Protein AF-A0A7S1VV57-F1 (afdb_monomer_lite)

Secondary structure (DSSP, 8-state):
-HHHHHHHHHHHHHHHHHHHHHHHHHHHHTTT-----TTS---------EEEETTTTEEEEP-STTS-GGGGHHHHHHHHHHHHTTSPP--TT-S---PPPPHHHHHHGGGGS------TT------------PPPPHHHHHHHHHHHHTT-GGGS-HHHHHHHHHHS-HHHHHHHHHHHHHHTTTS--HHHHHHHHTT-GGGS-GGGTT----HHHHHHHHHHHHHHTTT---HHHHHHHHHHHTPPPPTTS--TTHHHHHHHHHHHHHHHTTT-GGGG-

pLDDT: mean 82.59, std 17.04, range [31.89, 96.81]

Structure (mmCIF, N/CA/C/O backbone):
data_AF-A0A7S1VV57-F1
#
_entry.id   AF-A0A7S1VV57-F1
#
loop_
_atom_site.group_PDB
_atom_site.id
_atom_site.type_symbol
_atom_site.label_atom_id
_atom_site.label_alt_id
_atom_site.label_comp_id
_atom_site.label_asym_id
_atom_site.label_entity_id
_atom_site.label_seq_id
_atom_site.pdbx_PDB_ins_code
_atom_site.Cartn_x
_atom_site.Cartn_y
_atom_site.Cartn_z
_atom_site.occupancy
_atom_site.B_iso_or_equiv
_atom_site.auth_seq_id
_atom_site.auth_comp_id
_atom_site.auth_asym_id
_atom_site.auth_atom_id
_atom_site.pdbx_PDB_model_num
ATOM 1 N N . ASP A 1 1 ? 24.334 10.832 -35.892 1.00 78.62 1 ASP A N 1
ATOM 2 C CA . ASP A 1 1 ? 24.417 9.700 -34.940 1.00 78.62 1 ASP A CA 1
ATOM 3 C C . ASP A 1 1 ? 23.962 10.057 -33.532 1.00 78.62 1 ASP A C 1
ATOM 5 O O . ASP A 1 1 ? 22.997 9.464 -33.072 1.00 78.62 1 ASP A O 1
ATOM 9 N N . HIS A 1 2 ? 24.552 11.060 -32.872 1.00 86.75 2 HIS A N 1
ATOM 10 C CA . HIS A 1 2 ? 24.162 11.442 -31.503 1.00 86.75 2 HIS A CA 1
ATOM 11 C C . HIS A 1 2 ? 22.681 11.855 -31.359 1.00 86.75 2 HIS A C 1
ATOM 13 O O . HIS A 1 2 ? 21.991 11.379 -30.461 1.00 86.75 2 HIS A O 1
ATOM 19 N N . ASP A 1 3 ? 22.154 12.680 -32.272 1.00 91.06 3 ASP A N 1
ATOM 20 C CA . ASP A 1 3 ? 20.730 13.060 -32.248 1.00 91.06 3 ASP A CA 1
ATOM 21 C C . ASP A 1 3 ? 19.794 11.862 -32.460 1.00 91.06 3 ASP A C 1
ATOM 23 O O . ASP A 1 3 ? 18.711 11.807 -31.883 1.00 91.06 3 ASP A O 1
ATOM 27 N N . TYR A 1 4 ? 20.225 10.876 -33.249 1.00 89.44 4 TYR A N 1
ATOM 28 C CA . TYR A 1 4 ? 19.450 9.663 -33.497 1.00 89.44 4 TYR A CA 1
ATOM 29 C C . TYR A 1 4 ? 19.388 8.772 -32.249 1.00 89.44 4 TYR A C 1
ATOM 31 O O . TYR A 1 4 ? 18.322 8.257 -31.916 1.00 89.44 4 TYR A O 1
ATOM 39 N N . GLU A 1 5 ? 20.493 8.637 -31.512 1.00 89.12 5 GLU A N 1
ATOM 40 C CA . GLU A 1 5 ? 20.504 7.931 -30.223 1.00 89.12 5 GLU A CA 1
ATOM 41 C C . GLU A 1 5 ? 19.670 8.651 -29.157 1.00 89.12 5 GLU A C 1
ATOM 43 O O . GLU A 1 5 ? 18.931 8.000 -28.414 1.00 89.12 5 GLU A O 1
ATOM 48 N N . ARG A 1 6 ? 19.692 9.992 -29.132 1.00 90.50 6 ARG A N 1
ATOM 49 C CA . ARG A 1 6 ? 18.819 10.775 -28.246 1.00 90.50 6 ARG A CA 1
ATOM 50 C C . ARG A 1 6 ? 17.340 10.510 -28.537 1.00 90.50 6 ARG A C 1
ATOM 52 O O . ARG A 1 6 ? 16.593 10.190 -27.617 1.00 90.50 6 ARG A O 1
ATOM 59 N N . LEU A 1 7 ? 16.928 10.555 -29.807 1.00 92.44 7 LEU A N 1
ATOM 60 C CA . LEU A 1 7 ? 15.541 10.273 -30.207 1.00 92.44 7 LEU A CA 1
ATOM 61 C C . LEU A 1 7 ? 15.096 8.856 -29.813 1.00 92.44 7 LEU A C 1
ATOM 63 O O . LEU A 1 7 ? 13.967 8.660 -29.362 1.00 92.44 7 LEU A O 1
ATOM 67 N N . LYS A 1 8 ? 15.982 7.856 -29.926 1.00 92.38 8 LYS A N 1
ATOM 68 C CA . LYS A 1 8 ? 15.690 6.493 -29.453 1.00 92.38 8 LYS A CA 1
ATOM 69 C C . LYS A 1 8 ? 15.474 6.439 -27.941 1.00 92.38 8 LYS A C 1
ATOM 71 O O . LYS A 1 8 ? 14.554 5.752 -27.498 1.00 92.38 8 LYS A O 1
ATOM 76 N N . GLN A 1 9 ? 16.297 7.138 -27.159 1.00 93.75 9 GLN A N 1
ATOM 77 C CA . GLN A 1 9 ? 16.148 7.213 -25.702 1.00 93.75 9 GLN A CA 1
ATOM 78 C C . GLN A 1 9 ? 14.849 7.921 -25.300 1.00 93.75 9 GLN A C 1
ATOM 80 O O . GLN A 1 9 ? 14.139 7.427 -24.428 1.00 93.75 9 GLN A O 1
ATOM 85 N N . GLU A 1 10 ? 14.479 9.011 -25.974 1.00 92.75 10 GLU A N 1
ATOM 86 C CA . GLU A 1 10 ? 13.210 9.717 -25.744 1.00 92.75 10 GLU A CA 1
ATOM 87 C C . GLU A 1 10 ? 11.998 8.825 -26.056 1.00 92.75 10 GLU A C 1
ATOM 89 O O . GLU A 1 10 ? 11.069 8.709 -25.248 1.00 92.75 10 GLU A O 1
ATOM 94 N N . GLN A 1 11 ? 12.028 8.118 -27.191 1.00 93.88 11 GLN A N 1
ATOM 95 C CA . GLN A 1 11 ? 10.979 7.169 -27.560 1.00 93.88 11 GLN A CA 1
ATOM 96 C C . GLN A 1 11 ? 10.888 6.010 -26.557 1.00 93.88 11 GLN A C 1
ATOM 98 O O . GLN A 1 11 ? 9.788 5.623 -26.147 1.00 93.88 11 GLN A O 1
ATOM 103 N N . LEU A 1 12 ? 12.031 5.463 -26.129 1.00 94.25 12 LEU A N 1
ATOM 104 C CA . LEU A 1 12 ? 12.078 4.421 -25.108 1.00 94.25 12 LEU A CA 1
ATOM 105 C C . LEU A 1 12 ? 11.525 4.933 -23.775 1.00 94.25 12 LEU A C 1
ATOM 107 O O . LEU A 1 12 ? 10.727 4.238 -23.152 1.00 94.25 12 LEU A O 1
ATOM 111 N N . ALA A 1 13 ? 11.869 6.153 -23.361 1.00 92.38 13 ALA A N 1
ATOM 112 C CA . ALA A 1 13 ? 11.356 6.762 -22.140 1.00 92.38 13 ALA A CA 1
ATOM 113 C C . ALA A 1 13 ? 9.821 6.861 -22.157 1.00 92.38 13 ALA A C 1
ATOM 115 O O . ALA A 1 13 ? 9.173 6.507 -21.168 1.00 92.38 13 ALA A O 1
ATOM 116 N N . MET A 1 14 ? 9.216 7.252 -23.285 1.00 92.56 14 MET A N 1
ATOM 117 C CA . MET A 1 14 ? 7.755 7.267 -23.438 1.00 92.56 14 MET A CA 1
ATOM 118 C C . MET A 1 14 ? 7.134 5.869 -23.307 1.00 92.56 14 MET A C 1
ATOM 120 O O . MET A 1 14 ? 6.135 5.694 -22.604 1.00 92.56 14 MET A O 1
ATOM 124 N N . LEU A 1 15 ? 7.736 4.851 -23.929 1.00 93.75 15 LEU A N 1
ATOM 125 C CA . LEU A 1 15 ? 7.272 3.464 -23.805 1.00 93.75 15 LEU A CA 1
ATOM 126 C C . LEU A 1 15 ? 7.433 2.929 -22.374 1.00 93.75 15 LEU A C 1
ATOM 128 O O . LEU A 1 15 ? 6.542 2.239 -21.875 1.00 93.75 15 LEU A O 1
ATOM 132 N N . CYS A 1 16 ? 8.520 3.292 -21.694 1.00 92.44 16 CYS A N 1
ATOM 133 C CA . CYS A 1 16 ? 8.782 2.952 -20.300 1.00 92.44 16 CYS A CA 1
ATOM 134 C C . CYS A 1 16 ? 7.758 3.585 -19.350 1.00 92.44 16 CYS A C 1
ATOM 136 O O . CYS A 1 16 ? 7.286 2.896 -18.449 1.00 92.44 16 CYS A O 1
ATOM 138 N N . ARG A 1 17 ? 7.329 4.837 -19.578 1.00 91.25 17 ARG A N 1
ATOM 139 C CA . ARG A 1 17 ? 6.236 5.464 -18.802 1.00 91.25 17 ARG A CA 1
ATOM 140 C C . ARG A 1 17 ? 4.944 4.655 -18.894 1.00 91.25 17 ARG A C 1
ATOM 142 O O . ARG A 1 17 ? 4.291 4.415 -17.882 1.00 91.25 17 ARG A O 1
ATOM 149 N N . ARG A 1 18 ? 4.597 4.169 -20.092 1.00 93.12 18 ARG A N 1
ATOM 150 C CA . ARG A 1 18 ? 3.454 3.260 -20.267 1.00 93.12 18 ARG A CA 1
ATOM 151 C C . ARG A 1 18 ? 3.675 1.946 -19.518 1.00 93.12 18 ARG A C 1
ATOM 153 O O . ARG A 1 18 ? 2.782 1.509 -18.800 1.00 93.12 18 ARG A O 1
ATOM 160 N N . ALA A 1 19 ? 4.850 1.329 -19.659 1.00 92.88 19 ALA A N 1
ATOM 161 C CA . ALA A 1 19 ? 5.181 0.071 -18.987 1.00 92.88 19 ALA A CA 1
ATOM 162 C C . ALA A 1 19 ? 5.082 0.179 -17.455 1.00 92.88 19 ALA A C 1
ATOM 164 O O . ALA A 1 19 ? 4.577 -0.733 -16.808 1.00 92.88 19 ALA A O 1
ATOM 165 N N . GLN A 1 20 ? 5.482 1.317 -16.887 1.00 92.75 20 GLN A N 1
ATOM 166 C CA . GLN A 1 20 ? 5.398 1.626 -15.458 1.00 92.75 20 GLN A CA 1
ATOM 167 C C . GLN A 1 20 ? 3.961 1.719 -14.919 1.00 92.75 20 GLN A C 1
ATOM 169 O O . GLN A 1 20 ? 3.751 1.496 -13.728 1.00 92.75 20 GLN A O 1
ATOM 174 N N . ALA A 1 21 ? 2.973 2.000 -15.773 1.00 94.50 21 ALA A N 1
ATOM 175 C CA . ALA A 1 21 ? 1.557 2.038 -15.400 1.00 94.50 21 ALA A CA 1
ATOM 176 C C . ALA A 1 21 ? 0.858 0.664 -15.500 1.00 94.50 21 ALA A C 1
ATOM 178 O O . ALA A 1 21 ? -0.151 0.430 -14.833 1.00 94.50 21 ALA A O 1
ATOM 179 N N . LEU A 1 22 ? 1.402 -0.273 -16.289 1.00 95.62 22 LEU A N 1
ATOM 180 C CA . LEU A 1 22 ? 0.812 -1.603 -16.508 1.00 95.62 22 LEU A CA 1
ATOM 181 C C . LEU A 1 22 ? 0.598 -2.453 -15.242 1.00 95.62 22 LEU A C 1
ATOM 183 O O . LEU A 1 22 ? -0.385 -3.201 -15.222 1.00 95.62 22 LEU A O 1
ATOM 187 N N . PRO A 1 23 ? 1.449 -2.396 -14.192 1.00 95.75 23 PRO A N 1
ATOM 188 C CA . PRO A 1 23 ? 1.263 -3.233 -13.014 1.00 95.75 23 PRO A CA 1
ATOM 189 C C . PRO A 1 23 ? -0.116 -3.108 -12.366 1.00 95.75 23 PRO A C 1
ATOM 191 O O . PRO A 1 23 ? -0.666 -4.121 -11.943 1.00 95.75 23 PRO A O 1
ATOM 194 N N . VAL A 1 24 ? -0.712 -1.911 -12.354 1.00 95.94 24 VAL A N 1
ATOM 195 C CA . VAL A 1 24 ? -2.037 -1.681 -11.757 1.00 95.94 24 VAL A CA 1
ATOM 196 C C . VAL A 1 24 ? -3.102 -2.535 -12.454 1.00 95.94 24 VAL A C 1
ATOM 198 O O . VAL A 1 24 ? -3.771 -3.342 -11.808 1.00 95.94 24 VAL A O 1
ATOM 201 N N . GLY A 1 25 ? -3.192 -2.446 -13.785 1.00 95.88 25 GLY A N 1
ATOM 202 C CA . GLY A 1 25 ? -4.127 -3.255 -14.575 1.00 95.88 25 GLY A CA 1
ATOM 203 C C . GLY A 1 25 ? -3.817 -4.753 -14.510 1.00 95.88 25 GLY A C 1
ATOM 204 O O . GLY A 1 25 ? -4.727 -5.573 -14.404 1.00 95.88 25 GLY A O 1
ATOM 205 N N . ARG A 1 26 ? -2.531 -5.130 -14.481 1.00 95.81 26 ARG A N 1
ATOM 206 C CA . ARG A 1 26 ? -2.114 -6.532 -14.320 1.00 95.81 26 ARG A CA 1
ATOM 207 C C . ARG A 1 26 ? -2.588 -7.125 -12.990 1.00 95.81 26 ARG A C 1
ATOM 209 O O . ARG A 1 26 ? -2.995 -8.285 -12.957 1.00 95.81 26 ARG A O 1
ATOM 216 N N . GLY A 1 27 ? -2.538 -6.353 -11.904 1.00 95.31 27 GLY A N 1
ATOM 217 C CA . GLY A 1 27 ? -3.027 -6.778 -10.591 1.00 95.31 27 GLY A CA 1
ATOM 218 C C . GLY A 1 27 ? -4.526 -7.071 -10.599 1.00 95.31 27 GLY A C 1
ATOM 219 O O . GLY A 1 27 ? -4.949 -8.090 -10.061 1.00 95.31 27 GLY A O 1
ATOM 220 N N . MET A 1 28 ? -5.311 -6.231 -11.279 1.00 95.88 28 MET A N 1
ATOM 221 C CA . MET A 1 28 ? -6.752 -6.449 -11.463 1.00 95.88 28 MET A CA 1
ATOM 222 C C . MET A 1 28 ? -7.033 -7.680 -12.332 1.00 95.88 28 MET A C 1
ATOM 224 O O . MET A 1 28 ? -7.884 -8.494 -11.993 1.00 95.88 28 MET A O 1
ATOM 228 N N . PHE A 1 29 ? -6.284 -7.850 -13.425 1.00 96.81 29 PHE A N 1
ATOM 229 C CA . PHE A 1 29 ? -6.453 -8.965 -14.360 1.00 96.81 29 PHE A CA 1
ATOM 230 C C . PHE A 1 29 ? -6.097 -10.330 -13.752 1.00 96.81 29 PHE A C 1
ATOM 232 O O . PHE A 1 29 ? -6.722 -11.333 -14.084 1.00 96.81 29 PHE A O 1
ATOM 239 N N . THR A 1 30 ? -5.094 -10.374 -12.869 1.00 95.00 30 THR A N 1
ATOM 240 C CA . THR A 1 30 ? -4.562 -11.625 -12.293 1.00 95.00 30 THR A CA 1
ATOM 241 C C . THR A 1 30 ? -5.025 -11.901 -10.861 1.00 95.00 30 THR A C 1
ATOM 243 O O . THR A 1 30 ? -4.475 -12.768 -10.175 1.00 95.00 30 THR A O 1
ATOM 246 N N . LEU A 1 31 ? -6.041 -11.170 -10.398 1.00 94.44 31 LEU A N 1
ATOM 247 C CA . LEU A 1 31 ? -6.598 -11.292 -9.056 1.00 94.44 31 LEU A CA 1
ATOM 248 C C . LEU A 1 31 ? -7.014 -12.744 -8.770 1.00 94.44 31 LEU A C 1
ATOM 250 O O . LEU A 1 31 ? -7.756 -13.342 -9.544 1.00 94.44 31 LEU A O 1
ATOM 254 N N . ASN A 1 32 ? -6.578 -13.292 -7.630 1.00 91.38 32 ASN A N 1
ATOM 255 C CA . ASN A 1 32 ? -6.982 -14.628 -7.161 1.00 91.38 32 ASN A CA 1
ATOM 256 C C . ASN A 1 32 ? -6.537 -15.819 -8.047 1.00 91.38 32 ASN A C 1
ATOM 258 O O . ASN A 1 32 ? -7.159 -16.876 -8.004 1.00 91.38 32 ASN A O 1
ATOM 262 N N . GLN A 1 33 ? -5.489 -15.668 -8.865 1.00 89.44 33 GLN A N 1
ATOM 263 C CA . GLN A 1 33 ? -5.046 -16.711 -9.806 1.00 89.44 33 GLN A CA 1
ATOM 264 C C . GLN A 1 33 ? -3.848 -17.554 -9.334 1.00 89.44 33 GLN A C 1
ATOM 266 O O . GLN A 1 33 ? -3.501 -18.534 -9.991 1.00 89.44 33 GLN A O 1
ATOM 271 N N . LEU A 1 34 ? -3.178 -17.194 -8.234 1.00 89.06 34 LEU A N 1
ATOM 272 C CA . LEU A 1 34 ? -1.983 -17.892 -7.749 1.00 89.06 34 LEU A CA 1
ATOM 273 C C . LEU A 1 34 ? -2.288 -18.694 -6.484 1.00 89.06 34 LEU A C 1
ATOM 275 O O . LEU A 1 34 ? -2.775 -18.144 -5.502 1.00 89.06 34 LEU A O 1
ATOM 279 N N . LYS A 1 35 ? -1.926 -19.980 -6.477 1.00 86.44 35 LYS A N 1
ATOM 280 C CA . LYS A 1 35 ? -1.967 -20.807 -5.265 1.00 86.44 35 LYS A CA 1
ATOM 281 C C . LYS A 1 35 ? -0.799 -20.450 -4.347 1.00 86.44 35 LYS A C 1
ATOM 283 O O . LYS A 1 35 ? 0.333 -20.326 -4.803 1.00 86.44 35 LYS A O 1
ATOM 288 N N . TYR A 1 36 ? -1.086 -20.296 -3.059 1.00 86.81 36 TYR A N 1
ATOM 289 C CA . TYR A 1 36 ? -0.072 -20.036 -2.043 1.00 86.81 36 TYR A CA 1
ATOM 290 C C . TYR A 1 36 ? 0.771 -21.291 -1.777 1.00 86.81 36 TYR A C 1
ATOM 292 O O . TYR A 1 36 ? 0.220 -22.364 -1.532 1.00 86.81 36 TYR A O 1
ATOM 300 N N . VAL A 1 37 ? 2.098 -21.138 -1.799 1.00 86.94 37 VAL A N 1
ATOM 301 C CA . VAL A 1 37 ? 3.071 -22.186 -1.465 1.00 86.94 37 VAL A CA 1
ATOM 302 C C . VAL A 1 37 ? 3.967 -21.664 -0.331 1.00 86.94 37 VAL A C 1
ATOM 304 O O . VAL A 1 37 ? 4.757 -20.750 -0.562 1.00 86.94 37 VAL A O 1
ATOM 307 N N . PRO A 1 38 ? 3.867 -22.200 0.902 1.00 85.12 38 PRO A N 1
ATOM 308 C CA . PRO A 1 38 ? 4.612 -21.683 2.056 1.00 85.12 38 PRO A CA 1
ATOM 309 C C . PRO A 1 38 ? 6.140 -21.763 1.949 1.00 85.12 38 PRO A C 1
ATOM 311 O O . PRO A 1 38 ? 6.830 -21.018 2.638 1.00 85.12 38 PRO A O 1
ATOM 314 N N . SER A 1 39 ? 6.671 -22.681 1.140 1.00 85.75 39 SER A N 1
ATOM 315 C CA . SER A 1 39 ? 8.113 -22.903 0.982 1.00 85.75 39 SER A CA 1
ATOM 316 C C . SER A 1 39 ? 8.773 -21.985 -0.045 1.00 85.75 39 SER A C 1
ATOM 318 O O . SER A 1 39 ? 9.998 -21.940 -0.106 1.00 85.75 39 SER A O 1
ATOM 320 N N . GLU A 1 40 ? 7.991 -21.272 -0.857 1.00 85.88 40 GLU A N 1
ATOM 321 C CA . GLU A 1 40 ? 8.505 -20.476 -1.970 1.00 85.88 40 GLU A CA 1
ATOM 322 C C . GLU A 1 40 ? 8.204 -18.987 -1.772 1.00 85.88 40 GLU A C 1
ATOM 324 O O . GLU A 1 40 ? 7.108 -18.631 -1.321 1.00 85.88 40 GLU A O 1
ATOM 329 N N . PRO A 1 41 ? 9.145 -18.088 -2.113 1.00 87.31 41 PRO A N 1
ATOM 330 C CA . PRO A 1 41 ? 8.852 -16.665 -2.163 1.00 87.31 41 PRO A CA 1
ATOM 331 C C . PRO A 1 41 ? 7.818 -16.362 -3.249 1.00 87.31 41 PRO A C 1
ATOM 333 O O . PRO A 1 41 ? 7.697 -17.075 -4.246 1.00 87.31 41 PRO A O 1
ATOM 336 N N . LEU A 1 42 ? 7.092 -15.258 -3.094 1.00 88.56 42 LEU A N 1
ATOM 337 C CA . LEU A 1 42 ? 6.166 -14.803 -4.117 1.00 88.56 42 LEU A CA 1
ATOM 338 C C . LEU A 1 42 ? 6.941 -14.401 -5.382 1.00 88.56 42 LEU A C 1
ATOM 340 O O . LEU A 1 42 ? 7.789 -13.507 -5.315 1.00 88.56 42 LEU A O 1
ATOM 344 N N . PRO A 1 43 ? 6.619 -14.965 -6.559 1.00 89.38 43 PRO A N 1
ATOM 345 C CA . PRO A 1 43 ? 7.239 -14.535 -7.801 1.00 89.38 43 PRO A CA 1
ATOM 346 C C . PRO A 1 43 ? 6.722 -13.145 -8.193 1.00 89.38 43 PRO A C 1
ATOM 348 O O . PRO A 1 43 ? 5.618 -12.999 -8.736 1.00 89.38 43 PRO A O 1
ATOM 351 N N . ILE A 1 44 ? 7.533 -12.120 -7.924 1.00 89.88 44 ILE A N 1
ATOM 352 C CA . ILE A 1 44 ? 7.322 -10.751 -8.397 1.00 89.88 44 ILE A CA 1
ATOM 353 C C . ILE A 1 44 ? 8.038 -10.613 -9.751 1.00 89.88 44 ILE A C 1
ATOM 355 O O . ILE A 1 44 ? 9.266 -10.654 -9.793 1.00 89.88 44 ILE A O 1
ATOM 359 N N . PRO A 1 45 ? 7.308 -10.472 -10.870 1.00 89.31 45 PRO A N 1
ATOM 360 C CA . PRO A 1 45 ? 7.926 -10.335 -12.189 1.00 89.31 45 PRO A CA 1
ATOM 361 C C . PRO A 1 45 ? 8.726 -9.032 -12.290 1.00 89.31 45 PRO A C 1
ATOM 363 O O . PRO A 1 45 ? 8.315 -8.010 -11.740 1.00 89.31 45 PRO A O 1
ATOM 366 N N . GLU A 1 46 ? 9.840 -9.040 -13.020 1.00 86.50 46 GLU A N 1
ATOM 367 C CA . GLU A 1 46 ? 10.654 -7.837 -13.205 1.00 86.50 46 GLU A CA 1
ATOM 368 C C . GLU A 1 46 ? 9.933 -6.777 -14.051 1.00 86.50 46 GLU A C 1
ATOM 370 O O . GLU A 1 46 ? 9.239 -7.078 -15.027 1.00 86.50 46 GLU A O 1
ATOM 375 N N . LEU A 1 47 ? 10.108 -5.508 -13.673 1.00 85.94 47 LEU A N 1
ATOM 376 C CA . LEU A 1 47 ? 9.639 -4.377 -14.462 1.00 85.94 47 LEU A CA 1
ATOM 377 C C . LEU A 1 47 ? 10.706 -4.017 -15.501 1.00 85.94 47 LEU A C 1
ATOM 379 O O . LEU A 1 47 ? 11.667 -3.306 -15.209 1.00 85.94 47 LEU A O 1
ATOM 383 N N . ASN A 1 48 ? 10.536 -4.524 -16.720 1.00 85.31 48 ASN A N 1
ATOM 384 C CA . ASN A 1 48 ? 11.503 -4.327 -17.796 1.00 85.31 48 ASN A CA 1
ATOM 385 C C . ASN A 1 48 ? 11.369 -2.928 -18.415 1.00 85.31 48 ASN A C 1
ATOM 387 O O . ASN A 1 48 ? 10.361 -2.615 -19.048 1.00 85.31 48 ASN A O 1
ATOM 391 N N . LEU A 1 49 ? 12.412 -2.107 -18.261 1.00 88.56 49 LEU A N 1
ATOM 392 C CA . LEU A 1 49 ? 12.540 -0.770 -18.862 1.00 88.56 49 LEU A CA 1
ATOM 393 C C . LEU A 1 49 ? 13.549 -0.783 -20.023 1.00 88.56 49 LEU A C 1
ATOM 395 O O . LEU A 1 49 ? 14.407 0.092 -20.144 1.00 88.56 49 LEU A O 1
ATOM 399 N N . THR A 1 50 ? 13.484 -1.831 -20.842 1.00 92.56 50 THR A N 1
ATOM 400 C CA . THR A 1 50 ? 14.358 -2.039 -22.000 1.00 92.56 50 THR A CA 1
ATOM 401 C C . THR A 1 50 ? 13.538 -2.082 -23.282 1.00 92.56 50 THR A C 1
ATOM 403 O O . THR A 1 50 ? 12.391 -2.530 -23.302 1.00 92.56 50 THR A O 1
ATOM 406 N N . GLY A 1 51 ? 14.128 -1.584 -24.365 1.00 91.62 51 GLY A N 1
ATOM 407 C CA . GLY A 1 51 ? 13.552 -1.595 -25.702 1.00 91.62 51 GLY A CA 1
ATOM 408 C C . GLY A 1 51 ? 14.308 -2.537 -26.626 1.00 91.62 51 GLY A C 1
ATOM 409 O O . GLY A 1 51 ? 15.487 -2.825 -26.423 1.00 91.62 51 GLY A O 1
ATOM 410 N N . LYS A 1 52 ? 13.636 -2.991 -27.680 1.00 93.62 52 LYS A N 1
ATOM 411 C CA . LYS A 1 52 ? 14.269 -3.661 -28.816 1.00 93.62 52 LYS A CA 1
ATOM 412 C C . LYS A 1 52 ? 14.229 -2.724 -30.010 1.00 93.62 52 LYS A C 1
ATOM 414 O O . LYS A 1 52 ? 13.170 -2.178 -30.305 1.00 93.62 52 LYS A O 1
ATOM 419 N N . VAL A 1 53 ? 15.371 -2.532 -30.666 1.00 93.00 53 VAL A N 1
ATOM 420 C CA . VAL A 1 53 ? 15.502 -1.647 -31.831 1.00 93.00 53 VAL A CA 1
ATOM 421 C C . VAL A 1 53 ? 15.572 -2.499 -33.102 1.00 93.00 53 VAL A C 1
ATOM 423 O O . VAL A 1 53 ? 16.576 -3.183 -33.314 1.00 93.00 53 VAL A O 1
ATOM 426 N N . PRO A 1 54 ? 14.529 -2.501 -33.949 1.00 91.56 54 PRO A N 1
ATOM 427 C CA . PRO A 1 54 ? 14.575 -3.152 -35.255 1.00 91.56 54 PRO A CA 1
ATOM 428 C C . PRO A 1 54 ? 15.527 -2.419 -36.219 1.00 91.56 54 PRO A C 1
ATOM 430 O O . PRO A 1 54 ? 15.749 -1.218 -36.055 1.00 91.56 54 PRO A O 1
ATOM 433 N N . PRO A 1 55 ? 16.067 -3.096 -37.250 1.00 91.56 55 PRO A N 1
ATOM 434 C CA . PRO A 1 55 ? 15.891 -4.516 -37.578 1.00 91.56 55 PRO A CA 1
ATOM 435 C C . PRO A 1 55 ? 16.861 -5.451 -36.836 1.00 91.56 55 PRO A C 1
ATOM 437 O O . PRO A 1 55 ? 16.637 -6.656 -36.802 1.00 91.56 55 PRO A O 1
ATOM 440 N N . 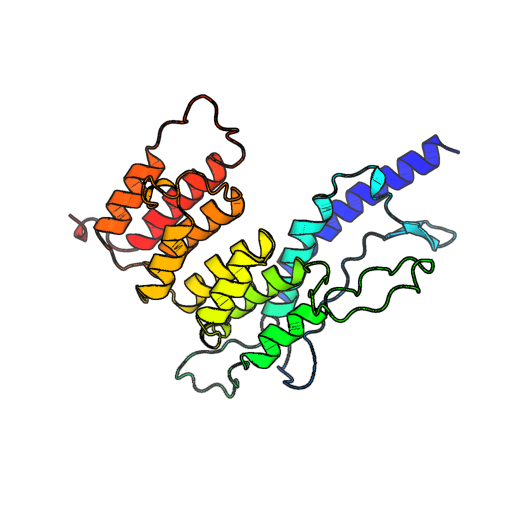SER A 1 56 ? 17.925 -4.920 -36.226 1.00 91.38 56 SER A N 1
ATOM 441 C CA . SER A 1 56 ? 18.965 -5.722 -35.563 1.00 91.38 56 SER A CA 1
ATOM 442 C C . SER A 1 56 ? 18.509 -6.373 -34.252 1.00 91.38 56 SER A C 1
ATOM 444 O O . SER A 1 56 ? 19.208 -7.236 -33.727 1.00 91.38 56 SER A O 1
ATOM 446 N N . ASN A 1 57 ? 17.357 -5.966 -33.705 1.00 90.94 57 ASN A N 1
ATOM 447 C CA . ASN A 1 57 ? 16.839 -6.397 -32.402 1.00 90.94 57 ASN A CA 1
ATOM 448 C C . ASN A 1 57 ? 17.839 -6.184 -31.249 1.00 90.94 57 ASN A C 1
ATOM 450 O O . ASN A 1 57 ? 17.807 -6.895 -30.232 1.00 90.94 57 ASN A O 1
ATOM 454 N N . ALA A 1 58 ? 18.702 -5.173 -31.389 1.00 92.12 58 ALA A N 1
ATOM 455 C CA . ALA A 1 58 ? 19.599 -4.739 -30.330 1.00 92.12 58 ALA A CA 1
ATOM 456 C C . ALA A 1 58 ? 18.785 -4.294 -29.105 1.00 92.12 58 ALA A C 1
ATOM 458 O O . ALA A 1 58 ? 17.732 -3.660 -29.237 1.00 92.12 58 ALA A O 1
ATOM 459 N N . THR A 1 59 ? 19.253 -4.661 -27.909 1.00 93.00 59 THR A N 1
ATOM 460 C CA . THR A 1 59 ? 18.631 -4.225 -26.654 1.00 93.00 59 THR A CA 1
ATOM 461 C C . THR A 1 59 ? 19.094 -2.811 -26.334 1.00 93.00 59 THR A C 1
ATOM 463 O O . THR A 1 59 ? 20.285 -2.579 -26.148 1.00 93.00 59 THR A O 1
ATOM 466 N N . LEU A 1 60 ? 18.148 -1.886 -26.237 1.00 92.25 60 LEU A N 1
ATOM 467 C CA . LEU A 1 60 ? 18.375 -0.537 -25.746 1.00 92.25 60 LEU A CA 1
ATOM 468 C C . LEU A 1 60 ? 17.956 -0.478 -24.278 1.00 92.25 60 LEU A C 1
ATOM 470 O O . LEU A 1 60 ? 16.815 -0.796 -23.938 1.00 92.25 60 LEU A O 1
ATOM 474 N N . TYR A 1 61 ? 18.876 -0.081 -23.409 1.00 90.88 61 TYR A N 1
ATOM 475 C CA . TYR A 1 61 ? 18.583 0.157 -22.001 1.00 90.88 61 TYR A CA 1
ATOM 476 C C . TYR A 1 61 ? 18.233 1.629 -21.815 1.00 90.88 61 TYR A C 1
ATOM 478 O O . TYR A 1 61 ? 18.898 2.496 -22.386 1.00 90.88 61 TYR A O 1
ATOM 486 N N . LEU A 1 62 ? 17.183 1.900 -21.038 1.00 89.00 62 LEU A N 1
ATOM 487 C CA . LEU A 1 62 ? 16.841 3.268 -20.678 1.00 89.00 62 LEU A CA 1
ATOM 488 C C . LEU A 1 62 ? 17.982 3.858 -19.851 1.00 89.00 62 LEU A C 1
ATOM 490 O O . LEU A 1 62 ? 18.363 3.287 -18.824 1.00 89.00 62 LEU A O 1
ATOM 494 N N . ASP A 1 63 ? 18.493 5.008 -20.274 1.00 86.56 63 ASP A N 1
ATOM 495 C CA . ASP A 1 63 ? 19.452 5.753 -19.473 1.00 86.56 63 ASP A CA 1
ATOM 496 C C . ASP A 1 63 ? 18.768 6.305 -18.212 1.00 86.56 63 ASP A C 1
ATOM 498 O O . ASP A 1 63 ? 17.967 7.243 -18.253 1.00 86.56 63 ASP A O 1
ATOM 502 N N . ARG A 1 64 ? 19.070 5.689 -17.065 1.00 82.94 64 ARG A N 1
ATOM 503 C CA . ARG A 1 64 ? 18.499 6.073 -15.766 1.00 82.94 64 ARG A CA 1
ATOM 504 C C . ARG A 1 64 ? 19.127 7.352 -15.212 1.00 82.94 64 ARG A C 1
ATOM 506 O O . ARG A 1 64 ? 18.509 7.967 -14.352 1.00 82.94 64 ARG A O 1
ATOM 513 N N . SER A 1 65 ? 20.311 7.752 -15.684 1.00 84.25 65 SER A N 1
ATOM 514 C CA . SER A 1 65 ? 20.994 8.963 -15.209 1.00 84.25 65 SER A CA 1
ATOM 515 C C . SER A 1 65 ? 20.295 10.243 -15.674 1.00 84.25 65 SER A C 1
ATOM 517 O O . SER A 1 65 ? 20.262 11.234 -14.951 1.00 84.25 65 SER A O 1
ATOM 519 N N . ALA A 1 66 ? 19.642 10.183 -16.836 1.00 83.38 66 ALA A N 1
ATOM 520 C CA . ALA A 1 66 ? 18.835 11.262 -17.396 1.00 83.38 66 ALA A CA 1
ATOM 521 C C . ALA A 1 66 ? 17.443 11.421 -16.741 1.00 83.38 66 ALA A C 1
ATOM 523 O O . ALA A 1 66 ? 16.653 12.259 -17.175 1.00 83.38 66 ALA A O 1
ATOM 524 N N . HIS A 1 67 ? 17.107 10.621 -15.721 1.00 84.62 67 HIS A N 1
ATOM 525 C CA . HIS A 1 67 ? 15.778 10.584 -15.108 1.00 84.62 67 HIS A CA 1
ATOM 526 C C . HIS A 1 67 ? 15.838 10.729 -13.577 1.00 84.62 67 HIS A C 1
ATOM 528 O O . HIS A 1 67 ? 16.839 10.369 -12.958 1.00 84.62 67 HIS A O 1
ATOM 534 N N . PRO A 1 68 ? 14.755 11.202 -12.925 1.00 85.56 68 PRO A N 1
ATOM 535 C CA . PRO A 1 68 ? 14.693 11.256 -11.469 1.00 85.56 68 PRO A CA 1
ATOM 536 C C . PRO A 1 68 ? 14.869 9.872 -10.836 1.00 85.56 68 PRO A C 1
ATOM 538 O O . PRO A 1 68 ? 14.258 8.894 -11.273 1.00 85.56 68 PRO A O 1
ATOM 541 N N . THR A 1 69 ? 15.618 9.794 -9.737 1.00 80.00 69 THR A N 1
ATOM 542 C CA . THR A 1 69 ? 15.822 8.547 -8.973 1.00 80.00 69 THR A CA 1
ATOM 543 C C . THR A 1 69 ? 14.509 7.962 -8.437 1.00 80.00 69 THR A C 1
ATOM 545 O O . THR A 1 69 ? 14.381 6.751 -8.266 1.00 80.00 69 THR A O 1
ATOM 548 N N . THR A 1 70 ? 13.487 8.804 -8.258 1.00 82.44 70 THR A N 1
ATOM 549 C CA . THR A 1 70 ? 12.138 8.422 -7.821 1.00 82.44 70 THR A CA 1
ATOM 550 C C . THR A 1 70 ? 11.305 7.725 -8.900 1.00 82.44 70 THR A C 1
ATOM 552 O O . THR A 1 70 ? 10.276 7.128 -8.580 1.00 82.44 70 THR A O 1
ATOM 555 N N . MET A 1 71 ? 11.742 7.739 -10.167 1.00 84.62 71 MET A N 1
ATOM 556 C CA . MET A 1 71 ? 10.975 7.229 -11.313 1.00 84.62 71 MET A CA 1
ATOM 557 C C . MET A 1 71 ? 10.569 5.755 -11.158 1.00 84.62 71 MET A C 1
ATOM 559 O O . MET A 1 71 ? 9.531 5.350 -11.671 1.00 84.62 71 MET A O 1
ATOM 563 N N . SER A 1 72 ? 11.370 4.940 -10.462 1.00 85.19 72 SER A N 1
ATOM 564 C CA . SER A 1 72 ? 11.100 3.499 -10.298 1.00 85.19 72 SER A CA 1
ATOM 565 C C . SER A 1 72 ? 10.361 3.144 -9.001 1.00 85.19 72 SER A C 1
ATOM 567 O O . SER A 1 72 ? 9.821 2.048 -8.903 1.00 85.19 72 SER A O 1
ATOM 569 N N . VAL A 1 73 ? 10.246 4.073 -8.044 1.00 90.25 73 VAL A N 1
ATOM 570 C CA . VAL A 1 73 ? 9.738 3.806 -6.683 1.00 90.25 73 VAL A CA 1
ATOM 571 C C . VAL A 1 73 ? 8.284 3.318 -6.690 1.00 90.25 73 VAL A C 1
ATOM 573 O O . VAL A 1 73 ? 7.977 2.225 -6.214 1.00 90.25 73 VAL A O 1
ATOM 576 N N . TRP A 1 74 ? 7.374 4.115 -7.254 1.00 93.06 74 TRP A N 1
ATOM 577 C CA . TRP A 1 74 ? 5.946 3.785 -7.299 1.00 93.06 74 TRP A CA 1
ATOM 578 C C . TRP A 1 74 ? 5.599 2.672 -8.296 1.00 93.06 74 TRP A C 1
ATOM 580 O O . TRP A 1 74 ? 4.778 1.821 -7.956 1.00 93.06 74 TRP A O 1
ATOM 590 N N . PRO A 1 75 ? 6.223 2.593 -9.489 1.00 93.62 75 PRO A N 1
ATOM 591 C CA . PRO A 1 75 ? 6.027 1.448 -10.373 1.00 93.62 75 PRO A CA 1
ATOM 592 C C . PRO A 1 75 ? 6.445 0.115 -9.741 1.00 93.62 75 PRO A C 1
ATOM 594 O O . PRO A 1 75 ? 5.727 -0.873 -9.886 1.00 93.62 75 PRO A O 1
ATOM 597 N N . GLU A 1 76 ? 7.555 0.074 -8.995 1.00 92.44 76 GLU A N 1
ATOM 598 C CA . GLU A 1 76 ? 7.966 -1.117 -8.240 1.00 92.44 76 GLU A CA 1
ATOM 599 C C . GLU A 1 76 ? 6.977 -1.454 -7.121 1.00 92.44 76 GLU A C 1
ATOM 601 O O . GLU A 1 76 ? 6.614 -2.620 -6.956 1.00 92.44 76 GLU A O 1
ATOM 606 N N . PHE A 1 77 ? 6.479 -0.445 -6.402 1.00 94.69 77 PHE A N 1
ATOM 607 C CA . PHE A 1 77 ? 5.410 -0.627 -5.422 1.00 94.69 77 PHE A CA 1
ATOM 608 C C . PHE A 1 77 ? 4.160 -1.246 -6.065 1.00 94.69 77 PHE A C 1
ATOM 610 O O . PHE A 1 77 ? 3.711 -2.304 -5.627 1.00 94.69 77 PHE A O 1
ATOM 617 N N . HIS A 1 78 ? 3.639 -0.675 -7.158 1.00 96.06 78 HIS A N 1
ATOM 618 C CA . HIS A 1 78 ? 2.485 -1.228 -7.880 1.00 96.06 78 HIS A CA 1
ATOM 619 C C . HIS A 1 78 ? 2.746 -2.643 -8.411 1.00 96.06 78 HIS A C 1
ATOM 621 O O . HIS A 1 78 ? 1.847 -3.482 -8.410 1.00 96.06 78 HIS A O 1
ATOM 627 N N . ASN A 1 79 ? 3.975 -2.934 -8.839 1.00 94.44 79 ASN A N 1
ATOM 628 C CA . ASN A 1 79 ? 4.396 -4.264 -9.270 1.00 94.44 79 ASN A CA 1
ATOM 629 C C . ASN A 1 79 ? 4.310 -5.292 -8.133 1.00 94.44 79 ASN A C 1
ATOM 631 O O . ASN A 1 79 ? 3.800 -6.395 -8.353 1.00 94.44 79 ASN A O 1
ATOM 635 N N . GLY A 1 80 ? 4.721 -4.905 -6.924 1.00 93.88 80 GLY A N 1
ATOM 636 C CA . GLY A 1 80 ? 4.550 -5.691 -5.704 1.00 93.88 80 GLY A CA 1
ATOM 637 C C . GLY A 1 80 ? 3.084 -5.898 -5.321 1.00 93.88 80 GLY A C 1
ATOM 638 O O . GLY A 1 80 ? 2.679 -7.034 -5.070 1.00 93.88 80 GLY A O 1
ATOM 639 N N . VAL A 1 81 ? 2.262 -4.838 -5.367 1.00 96.56 81 VAL A N 1
ATOM 640 C CA . VAL A 1 81 ? 0.807 -4.935 -5.125 1.00 96.56 81 VAL A CA 1
ATOM 641 C C . VAL A 1 81 ? 0.181 -5.935 -6.096 1.00 96.56 81 VAL A C 1
ATOM 643 O O . VAL A 1 81 ? -0.513 -6.863 -5.689 1.00 96.56 81 VAL A O 1
ATOM 646 N N . ALA A 1 82 ? 0.471 -5.790 -7.387 1.00 96.00 82 ALA A N 1
ATOM 647 C CA . ALA A 1 82 ? -0.064 -6.649 -8.432 1.00 96.00 82 ALA A CA 1
ATOM 648 C C . ALA A 1 82 ? 0.351 -8.114 -8.265 1.00 96.00 82 ALA A C 1
ATOM 650 O O . ALA A 1 82 ? -0.449 -9.005 -8.529 1.00 96.00 82 ALA A O 1
ATOM 651 N N . ALA A 1 83 ? 1.585 -8.375 -7.827 1.00 93.94 83 ALA A N 1
ATOM 652 C CA . ALA A 1 83 ? 2.026 -9.730 -7.523 1.00 93.94 83 ALA A CA 1
ATOM 653 C C . ALA A 1 83 ? 1.269 -10.307 -6.316 1.00 93.94 83 ALA A C 1
ATOM 655 O O . ALA A 1 83 ? 0.810 -11.446 -6.379 1.00 93.94 83 ALA A O 1
ATOM 656 N N . GLY A 1 84 ? 1.099 -9.524 -5.245 1.00 93.19 84 GLY A N 1
ATOM 657 C CA . GLY A 1 84 ? 0.412 -9.959 -4.026 1.00 93.19 84 GLY A CA 1
ATOM 658 C C . GLY A 1 84 ? -1.089 -10.188 -4.219 1.00 93.19 84 GLY A C 1
ATOM 659 O O . GLY A 1 84 ? -1.641 -11.131 -3.662 1.00 93.19 84 GLY A O 1
ATOM 660 N N . LEU A 1 85 ? -1.753 -9.392 -5.064 1.00 95.06 85 LEU A N 1
ATOM 661 C CA . LEU A 1 85 ? -3.182 -9.541 -5.370 1.00 95.06 85 LEU A CA 1
ATOM 662 C C . LEU A 1 85 ? -3.521 -10.870 -6.064 1.00 95.06 85 LEU A C 1
ATOM 664 O O . LEU A 1 85 ? -4.674 -11.301 -6.032 1.00 95.06 85 LEU A O 1
ATOM 668 N N . ARG A 1 86 ? -2.533 -11.557 -6.645 1.00 93.62 86 ARG A N 1
ATOM 669 C CA . ARG A 1 86 ? -2.722 -12.892 -7.226 1.00 93.62 86 ARG A CA 1
ATOM 670 C C . ARG A 1 86 ? -3.055 -13.949 -6.175 1.00 93.62 86 ARG A C 1
ATOM 672 O O . ARG A 1 86 ? -3.687 -14.940 -6.523 1.00 93.62 86 ARG A O 1
ATOM 679 N N . LEU A 1 87 ? -2.632 -13.748 -4.927 1.00 91.88 87 LEU A N 1
ATOM 680 C CA . LEU A 1 87 ? -2.867 -14.680 -3.824 1.00 91.88 87 LEU A CA 1
ATOM 681 C C . LEU A 1 87 ? -4.358 -14.772 -3.472 1.00 91.88 87 LEU A C 1
ATOM 683 O O . LEU A 1 87 ? -5.095 -13.810 -3.702 1.00 91.88 87 LEU A O 1
ATOM 687 N N . PRO A 1 88 ? -4.812 -15.893 -2.888 1.00 89.94 88 PRO A N 1
ATOM 688 C CA . PRO A 1 88 ? -6.189 -16.046 -2.450 1.00 89.94 88 PRO A CA 1
ATOM 689 C C . PRO A 1 88 ? -6.572 -15.088 -1.326 1.00 89.94 88 PRO A C 1
ATOM 691 O O . PRO A 1 88 ? -5.714 -14.561 -0.623 1.00 89.94 88 PRO A O 1
ATOM 694 N N . ALA A 1 89 ? -7.870 -14.824 -1.172 1.00 88.00 89 ALA A N 1
ATOM 695 C CA . ALA A 1 89 ? -8.371 -13.980 -0.092 1.00 88.00 89 ALA A CA 1
ATOM 696 C C . ALA A 1 89 ? -8.516 -14.859 1.141 1.00 88.00 89 ALA A C 1
ATOM 698 O O . ALA A 1 89 ? -8.912 -16.016 1.034 1.00 88.00 89 ALA A O 1
ATOM 699 N N . TYR A 1 90 ? -8.211 -14.306 2.304 1.00 84.38 90 TYR A N 1
ATOM 700 C CA . TYR A 1 90 ? -8.513 -14.947 3.566 1.00 84.38 90 TYR A CA 1
ATOM 701 C C . TYR A 1 90 ? -9.694 -14.241 4.216 1.00 84.38 90 TYR A C 1
ATOM 703 O O . TYR A 1 90 ? -9.620 -13.060 4.552 1.00 84.38 90 TYR A O 1
ATOM 711 N N . GLN A 1 91 ? -10.782 -14.984 4.410 1.00 72.56 91 GLN A N 1
ATOM 712 C CA . GLN A 1 91 ? -11.945 -14.524 5.153 1.00 72.56 91 GLN A CA 1
ATOM 713 C C . GLN A 1 91 ? -12.124 -15.389 6.398 1.00 72.56 91 GLN A C 1
ATOM 715 O O . GLN A 1 91 ? -12.238 -16.613 6.327 1.00 72.56 91 GLN A O 1
ATOM 720 N N . LYS A 1 92 ? -12.161 -14.739 7.562 1.00 64.69 92 LYS A N 1
ATOM 721 C CA . LYS A 1 92 ? -12.380 -15.408 8.845 1.00 64.69 92 LYS A CA 1
ATOM 722 C C . LYS A 1 92 ? -13.797 -16.001 8.860 1.00 64.69 92 LYS A C 1
ATOM 724 O O . LYS A 1 92 ? -14.765 -15.250 8.852 1.00 64.69 92 LYS A O 1
ATOM 729 N N . GLY A 1 93 ? -13.905 -17.332 8.862 1.00 61.47 93 GLY A N 1
ATOM 730 C CA . GLY A 1 93 ? -15.189 -18.051 8.884 1.00 61.47 93 GLY A CA 1
ATOM 731 C C . GLY A 1 93 ? -15.807 -18.359 7.513 1.00 61.47 93 GLY A C 1
ATOM 732 O O . GLY A 1 93 ? -16.956 -18.786 7.464 1.00 61.47 93 GLY A O 1
ATOM 733 N N . GLY A 1 94 ? -15.080 -18.151 6.410 1.00 55.00 94 GLY A N 1
ATOM 734 C CA . GLY A 1 94 ? -15.514 -18.598 5.083 1.00 55.00 94 GLY A CA 1
ATOM 735 C C . GLY A 1 94 ? -15.285 -20.099 4.870 1.00 55.00 94 GLY A C 1
ATOM 736 O O . GLY A 1 94 ? -14.317 -20.659 5.375 1.00 55.00 94 GLY A O 1
ATOM 737 N N . ASN A 1 95 ? -16.144 -20.733 4.067 1.00 48.94 95 ASN A N 1
ATOM 738 C CA . ASN A 1 95 ? -16.044 -22.142 3.645 1.00 48.94 95 ASN A CA 1
ATOM 739 C C . ASN A 1 95 ? -14.837 -22.447 2.724 1.00 48.94 95 ASN A C 1
ATOM 741 O O . ASN A 1 95 ? -14.724 -23.556 2.204 1.00 48.94 95 ASN A O 1
ATOM 745 N N . GLU A 1 96 ? -13.945 -21.483 2.479 1.00 52.06 96 GLU A N 1
ATOM 746 C CA . GLU A 1 96 ? -12.795 -21.672 1.596 1.00 52.06 96 GLU A CA 1
ATOM 747 C C . GLU A 1 96 ? -11.572 -22.211 2.345 1.00 52.06 96 GLU A C 1
ATOM 749 O O . GLU A 1 96 ? -11.135 -21.676 3.362 1.00 52.06 96 GLU A O 1
ATOM 754 N N . LEU A 1 97 ? -10.966 -23.240 1.750 1.00 53.19 97 LEU A N 1
ATOM 755 C CA . LEU A 1 97 ? -9.723 -23.928 2.123 1.00 53.19 97 LEU A CA 1
ATOM 756 C C . LEU A 1 97 ? -8.458 -23.033 2.182 1.00 53.19 97 LEU A C 1
ATOM 758 O O . LEU A 1 97 ? -7.339 -23.548 2.153 1.00 53.19 97 LEU A O 1
ATOM 762 N N . CYS A 1 98 ? -8.572 -21.704 2.201 1.00 60.81 98 CYS A N 1
ATOM 763 C CA . CYS A 1 98 ? -7.407 -20.829 2.138 1.00 60.81 98 CYS A CA 1
ATOM 764 C C . CYS A 1 98 ? -6.692 -20.771 3.494 1.00 60.81 98 CYS A C 1
ATOM 766 O O . CYS A 1 98 ? -7.124 -20.091 4.425 1.00 60.81 98 CYS A O 1
ATOM 768 N N . THR A 1 99 ? -5.548 -21.448 3.595 1.00 69.00 99 THR A N 1
ATOM 769 C CA . THR A 1 99 ? -4.646 -21.339 4.744 1.00 69.00 99 THR A CA 1
ATOM 770 C C . THR A 1 99 ? -4.182 -19.890 4.908 1.00 69.00 99 THR A C 1
ATOM 772 O O . THR A 1 99 ? -3.686 -19.279 3.959 1.00 69.00 99 THR A O 1
ATOM 775 N N . LYS A 1 100 ? -4.341 -19.333 6.115 1.00 79.75 100 LYS A N 1
ATOM 776 C CA . LYS A 1 100 ? -3.807 -18.012 6.472 1.00 79.75 100 LYS A CA 1
ATOM 777 C C . LYS A 1 100 ? -2.297 -17.999 6.219 1.00 79.75 100 LYS A C 1
ATOM 779 O O . LYS A 1 100 ? -1.586 -18.882 6.700 1.00 79.75 100 LYS A O 1
ATOM 784 N N . ILE A 1 101 ? -1.809 -17.002 5.484 1.00 86.19 101 ILE A N 1
ATOM 785 C CA . ILE A 1 101 ? -0.371 -16.847 5.238 1.00 86.19 101 ILE A CA 1
ATOM 786 C C . ILE A 1 101 ? 0.332 -16.575 6.571 1.00 86.19 101 ILE A C 1
ATOM 788 O O . ILE A 1 101 ? -0.110 -15.744 7.370 1.00 86.19 101 ILE A O 1
ATOM 792 N N . ASN A 1 102 ? 1.419 -17.300 6.833 1.00 85.69 102 ASN A N 1
ATOM 793 C CA . ASN A 1 102 ? 2.121 -17.194 8.106 1.00 85.69 102 ASN A CA 1
ATOM 794 C C . ASN A 1 102 ? 3.000 -15.923 8.173 1.00 85.69 102 ASN A C 1
ATOM 796 O O . ASN A 1 102 ? 3.487 -15.404 7.167 1.00 85.69 102 ASN A O 1
ATOM 800 N N . ARG A 1 103 ? 3.232 -15.433 9.397 1.00 88.50 103 ARG A N 1
ATOM 801 C CA . ARG A 1 103 ? 4.095 -14.272 9.684 1.00 88.50 103 ARG A CA 1
ATOM 802 C C . ARG A 1 103 ? 5.497 -14.421 9.079 1.00 88.50 103 ARG A C 1
ATOM 804 O O . ARG A 1 103 ? 6.017 -13.477 8.492 1.00 88.50 103 ARG A O 1
ATOM 811 N N . ALA A 1 104 ? 6.099 -15.604 9.219 1.00 86.88 104 ALA A N 1
ATOM 812 C CA . ALA A 1 104 ? 7.461 -15.878 8.764 1.00 86.88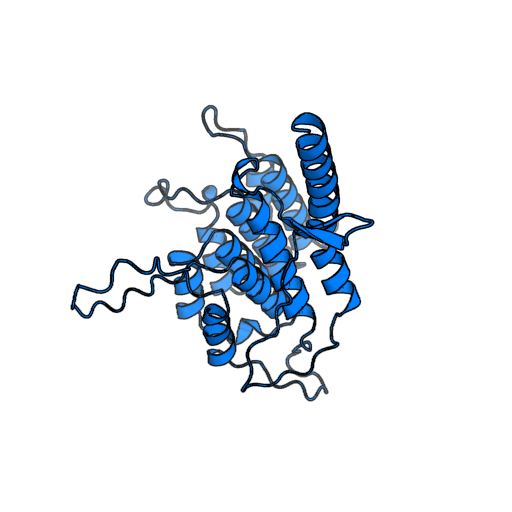 104 ALA A CA 1
ATOM 813 C C . ALA A 1 104 ? 7.615 -15.713 7.242 1.00 86.88 104 ALA A C 1
ATOM 815 O O . ALA A 1 104 ? 8.595 -15.136 6.780 1.00 86.88 104 ALA A O 1
ATOM 816 N N . TRP A 1 105 ? 6.619 -16.144 6.468 1.00 89.00 105 TRP A N 1
ATOM 817 C CA . TRP A 1 105 ? 6.599 -16.027 5.016 1.00 89.00 105 TRP A CA 1
ATOM 818 C C . TRP A 1 105 ? 6.527 -14.562 4.592 1.00 89.00 105 TRP A C 1
ATOM 820 O O . TRP A 1 105 ? 7.306 -14.140 3.738 1.00 89.00 105 TRP A O 1
ATOM 830 N N . ILE A 1 106 ? 5.682 -13.751 5.240 1.00 88.50 106 ILE A N 1
ATOM 831 C CA . ILE A 1 106 ? 5.600 -12.304 4.973 1.00 88.50 106 ILE A CA 1
ATOM 832 C C . ILE A 1 106 ? 6.967 -11.641 5.192 1.00 88.50 106 ILE A C 1
ATOM 834 O O . ILE A 1 106 ? 7.434 -10.896 4.332 1.00 88.50 106 ILE A O 1
ATOM 838 N N . ILE A 1 107 ? 7.638 -11.957 6.303 1.00 86.56 107 ILE A N 1
ATOM 839 C CA . ILE A 1 107 ? 8.959 -11.399 6.626 1.00 86.56 107 ILE A CA 1
ATOM 840 C C . ILE A 1 107 ? 10.024 -11.887 5.634 1.00 86.56 107 ILE A C 1
ATOM 842 O O . ILE A 1 107 ? 10.830 -11.084 5.169 1.00 86.56 107 ILE A O 1
ATOM 846 N N . SER A 1 108 ? 10.000 -13.166 5.249 1.00 85.19 108 SER A N 1
ATOM 847 C CA . SER A 1 108 ? 10.970 -13.742 4.306 1.00 85.19 108 SER A CA 1
ATOM 848 C C . SER A 1 108 ? 10.917 -13.101 2.915 1.00 85.19 108 SER A C 1
ATOM 850 O O . SER A 1 108 ? 11.952 -12.925 2.276 1.00 85.19 108 SER A O 1
ATOM 852 N N . ASN A 1 109 ? 9.736 -12.650 2.473 1.00 83.94 109 ASN A N 1
ATOM 853 C CA . ASN A 1 109 ? 9.576 -11.985 1.178 1.00 83.94 109 ASN A CA 1
ATOM 854 C C . ASN A 1 109 ? 10.251 -10.604 1.119 1.00 83.94 109 ASN A C 1
ATOM 856 O O . ASN A 1 109 ? 10.500 -10.095 0.026 1.00 83.94 109 ASN A O 1
ATOM 860 N N . ARG A 1 110 ? 10.651 -10.038 2.267 1.00 76.81 110 ARG A N 1
ATOM 861 C CA . ARG A 1 110 ? 11.489 -8.831 2.314 1.00 76.81 110 ARG A CA 1
ATOM 862 C C . ARG A 1 110 ? 12.843 -9.051 1.626 1.00 76.81 110 ARG A C 1
ATOM 864 O O . ARG A 1 110 ? 13.372 -8.116 1.034 1.00 76.81 110 ARG A O 1
ATOM 871 N N . ALA A 1 111 ? 13.384 -10.271 1.683 1.00 55.00 111 ALA A N 1
ATOM 872 C CA . ALA A 1 111 ? 14.716 -10.623 1.183 1.00 55.00 111 ALA A CA 1
ATOM 873 C C . ALA A 1 111 ? 14.777 -10.921 -0.328 1.00 55.00 111 ALA A C 1
ATOM 875 O O . ALA A 1 111 ? 15.855 -11.167 -0.856 1.00 55.00 111 ALA A O 1
ATOM 876 N N . VAL A 1 112 ? 13.643 -10.899 -1.035 1.00 54.00 112 VAL A N 1
ATOM 877 C CA . VAL A 1 112 ? 13.579 -11.187 -2.484 1.00 54.00 112 VAL A CA 1
ATOM 878 C C . VAL A 1 112 ? 13.855 -9.925 -3.322 1.00 54.00 112 VAL A C 1
ATOM 880 O O . VAL A 1 112 ? 14.015 -9.987 -4.540 1.00 54.00 112 VAL A O 1
ATOM 883 N N . GLY A 1 113 ? 13.967 -8.759 -2.674 1.00 47.75 113 GLY A N 1
ATOM 884 C CA . GLY A 1 113 ? 14.576 -7.574 -3.271 1.00 47.75 113 GLY A CA 1
ATOM 885 C C . GLY A 1 113 ? 16.066 -7.807 -3.491 1.00 47.75 113 GLY A C 1
ATOM 886 O O . GLY A 1 113 ? 16.746 -8.239 -2.567 1.00 47.75 113 GLY A O 1
ATOM 887 N N . LYS A 1 114 ? 16.541 -7.556 -4.716 1.00 44.81 114 LYS A N 1
ATOM 888 C CA . LYS A 1 114 ? 17.904 -7.838 -5.196 1.00 44.81 114 LYS A CA 1
ATOM 889 C C . LYS A 1 114 ? 18.981 -7.637 -4.113 1.00 44.81 114 LYS A C 1
ATOM 891 O O . LYS A 1 114 ? 18.966 -6.594 -3.457 1.00 44.81 114 LYS A O 1
ATOM 896 N N . PRO A 1 115 ? 19.958 -8.556 -3.969 1.00 38.16 115 PRO A N 1
ATOM 897 C CA . PRO A 1 115 ? 21.199 -8.196 -3.300 1.00 38.16 115 PRO A CA 1
ATOM 898 C C . PRO A 1 115 ? 21.781 -6.980 -4.027 1.00 38.16 115 PRO A C 1
ATOM 900 O O . PRO A 1 115 ? 21.790 -6.934 -5.261 1.00 38.16 115 PRO A O 1
ATOM 903 N N . SER A 1 116 ? 22.211 -5.978 -3.261 1.00 38.28 116 SER A N 1
ATOM 904 C CA . SER A 1 116 ? 22.937 -4.831 -3.805 1.00 38.28 116 SER A CA 1
ATOM 905 C C . SER A 1 116 ? 24.076 -5.352 -4.697 1.00 38.28 116 SER A C 1
ATOM 907 O O . SER A 1 116 ? 24.701 -6.352 -4.323 1.00 38.28 116 SER A O 1
ATOM 909 N N . PRO A 1 117 ? 24.356 -4.761 -5.873 1.00 38.81 117 PRO A N 1
ATOM 910 C CA . PRO A 1 117 ? 25.560 -5.104 -6.611 1.00 38.81 117 PRO A CA 1
ATOM 911 C C . PRO A 1 117 ? 26.753 -4.727 -5.730 1.00 38.81 117 PRO A C 1
ATOM 913 O O . PRO A 1 117 ? 27.129 -3.563 -5.626 1.00 38.81 117 PRO A O 1
ATOM 916 N N . VAL A 1 118 ? 27.318 -5.719 -5.044 1.00 37.31 118 VAL A N 1
ATOM 917 C CA . VAL A 1 118 ? 28.586 -5.571 -4.340 1.00 37.31 118 VAL A CA 1
ATOM 918 C C . VAL A 1 118 ? 29.607 -5.209 -5.411 1.00 37.31 118 VAL A C 1
ATOM 920 O O . VAL A 1 118 ? 29.868 -6.002 -6.316 1.00 37.31 118 VAL A O 1
ATOM 923 N N . ASN A 1 119 ? 30.151 -3.993 -5.340 1.00 34.25 119 ASN A N 1
ATOM 924 C CA . ASN A 1 119 ? 31.318 -3.619 -6.128 1.00 34.25 119 ASN A CA 1
ATOM 925 C C . ASN A 1 119 ? 32.407 -4.683 -5.877 1.00 34.25 119 ASN A C 1
ATOM 927 O O . ASN A 1 119 ? 32.760 -4.889 -4.712 1.00 34.25 119 ASN A O 1
ATOM 931 N N . PRO A 1 120 ? 32.955 -5.358 -6.908 1.00 33.50 120 PRO A N 1
ATOM 932 C CA . PRO A 1 120 ? 33.972 -6.398 -6.739 1.00 33.50 120 PRO A CA 1
ATOM 933 C C . PRO A 1 120 ? 35.354 -5.810 -6.383 1.00 33.50 120 PRO A C 1
ATOM 935 O O . PRO A 1 120 ? 36.345 -6.054 -7.063 1.00 33.50 120 PRO A O 1
ATOM 938 N N . GLY A 1 121 ? 35.421 -5.002 -5.320 1.00 37.12 121 GLY A N 1
ATOM 939 C CA . GLY A 1 121 ? 36.622 -4.282 -4.892 1.00 37.12 121 GLY A CA 1
ATOM 940 C C . GLY A 1 121 ? 36.732 -3.981 -3.393 1.00 37.12 121 GLY A C 1
ATOM 941 O O . GLY A 1 121 ? 37.709 -3.363 -2.991 1.00 37.12 121 GLY A O 1
ATOM 942 N N . GLN A 1 122 ? 35.789 -4.410 -2.547 1.00 39.81 122 GLN A N 1
ATOM 943 C CA . GLN A 1 122 ? 35.891 -4.255 -1.085 1.00 39.81 122 GLN A CA 1
ATOM 944 C C . GLN A 1 122 ? 35.644 -5.590 -0.374 1.00 39.81 122 GLN A C 1
ATOM 946 O O . GLN A 1 122 ? 34.686 -5.766 0.369 1.00 39.81 122 GLN A O 1
ATOM 951 N N . ALA A 1 123 ? 36.524 -6.559 -0.625 1.00 34.38 123 ALA A N 1
ATOM 952 C CA . ALA A 1 123 ? 36.654 -7.756 0.197 1.00 34.38 123 ALA A CA 1
ATOM 953 C C . ALA A 1 123 ? 37.887 -7.583 1.095 1.00 34.38 123 ALA A C 1
ATOM 955 O O . ALA A 1 123 ? 39.005 -7.898 0.696 1.00 34.38 123 ALA A O 1
ATOM 956 N N . GLY A 1 124 ? 37.692 -7.019 2.285 1.00 32.69 124 GLY A N 1
ATOM 957 C CA . GLY A 1 124 ? 38.770 -6.839 3.255 1.00 32.69 124 GLY A CA 1
ATOM 958 C C . GLY A 1 124 ? 38.334 -6.023 4.463 1.00 32.69 124 GLY A C 1
ATOM 959 O O . GLY A 1 124 ? 38.573 -4.823 4.509 1.00 32.69 124 GLY A O 1
ATOM 960 N N . GLY A 1 125 ? 37.698 -6.672 5.438 1.00 31.89 125 GLY A N 1
ATOM 961 C CA . GLY A 1 125 ? 37.348 -6.041 6.709 1.00 31.89 125 GLY A CA 1
ATOM 962 C C . GLY A 1 125 ? 36.444 -6.922 7.558 1.00 31.89 125 GLY A C 1
ATOM 963 O O . GLY A 1 125 ? 35.226 -6.835 7.464 1.00 31.89 125 GLY A O 1
ATOM 964 N N . ASN A 1 126 ? 37.049 -7.787 8.372 1.00 35.34 126 ASN A N 1
ATOM 965 C CA . ASN A 1 126 ? 36.362 -8.515 9.435 1.00 35.34 126 ASN A CA 1
ATOM 966 C C . ASN A 1 126 ? 35.792 -7.517 10.451 1.00 35.34 126 ASN A C 1
A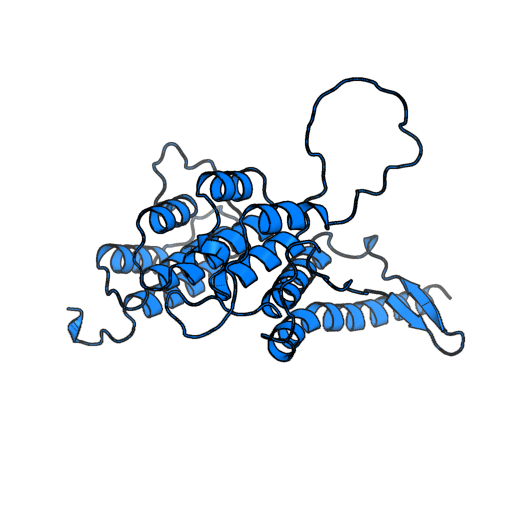TOM 968 O O . ASN A 1 126 ? 36.566 -6.725 10.980 1.00 35.34 126 ASN A O 1
ATOM 972 N N . ASN A 1 127 ? 34.489 -7.589 10.731 1.00 33.84 127 ASN A N 1
ATOM 973 C CA . ASN A 1 127 ? 33.896 -7.532 12.072 1.00 33.84 127 ASN A CA 1
ATOM 974 C C . ASN A 1 127 ? 32.387 -7.804 11.979 1.00 33.84 127 ASN A C 1
ATOM 976 O O . ASN A 1 127 ? 31.699 -7.307 11.091 1.00 33.84 127 ASN A O 1
ATOM 980 N N . GLN A 1 128 ? 31.907 -8.655 12.884 1.00 36.62 128 GLN A N 1
ATOM 981 C CA . GLN A 1 128 ? 30.505 -9.004 13.071 1.00 36.62 128 GLN A CA 1
ATOM 982 C C . GLN A 1 128 ? 29.738 -7.793 13.612 1.00 36.62 128 GLN A C 1
ATOM 984 O O . GLN A 1 128 ? 29.723 -7.571 14.815 1.00 36.62 128 GLN A O 1
ATOM 989 N N . ASP A 1 129 ? 29.078 -7.064 12.722 1.00 31.97 129 ASP A N 1
ATOM 990 C CA . ASP A 1 129 ? 27.872 -6.306 13.035 1.00 31.97 129 ASP A CA 1
ATOM 991 C C . ASP A 1 129 ? 26.811 -6.750 12.021 1.00 31.97 129 ASP A C 1
ATOM 993 O O . ASP A 1 129 ? 26.934 -6.500 10.823 1.00 31.97 129 ASP A O 1
ATOM 997 N N . GLU A 1 130 ? 25.780 -7.467 12.481 1.00 37.16 130 GLU A N 1
ATOM 998 C CA . GLU A 1 130 ? 24.589 -7.826 11.694 1.00 37.16 130 GLU A CA 1
ATOM 999 C C . GLU A 1 130 ? 23.720 -6.578 11.434 1.00 37.16 130 GLU A C 1
ATOM 1001 O O . GLU A 1 130 ? 22.545 -6.506 11.805 1.00 37.16 130 GLU A O 1
ATOM 1006 N N . SER A 1 131 ? 24.285 -5.548 10.808 1.00 35.81 131 SER A N 1
ATOM 1007 C CA . SER A 1 131 ? 23.504 -4.476 10.209 1.00 35.81 131 SER A CA 1
ATOM 1008 C C . SER A 1 131 ? 22.963 -4.990 8.873 1.00 35.81 131 SER A C 1
ATOM 1010 O O . SER A 1 131 ? 23.683 -5.243 7.913 1.00 35.81 131 SER A O 1
ATOM 1012 N N . ASP A 1 132 ? 21.656 -5.235 8.854 1.00 40.47 132 ASP A N 1
ATOM 1013 C CA . ASP A 1 132 ? 20.847 -5.670 7.713 1.00 40.47 132 ASP A CA 1
ATOM 1014 C C . ASP A 1 132 ? 20.842 -4.586 6.606 1.00 40.47 132 ASP A C 1
ATOM 1016 O O . ASP A 1 132 ? 19.816 -3.957 6.352 1.00 40.47 132 ASP A O 1
ATOM 1020 N N . ASP A 1 133 ? 21.995 -4.330 5.973 1.00 37.44 133 ASP A N 1
ATOM 1021 C CA . ASP A 1 133 ? 22.232 -3.310 4.936 1.00 37.44 133 ASP A CA 1
ATOM 1022 C C . ASP A 1 133 ? 21.719 -3.793 3.564 1.00 37.44 133 ASP A C 1
ATOM 1024 O O . ASP A 1 133 ? 22.410 -3.853 2.545 1.00 37.44 133 ASP A O 1
ATOM 1028 N N . ARG A 1 134 ? 20.466 -4.257 3.562 1.00 52.44 134 ARG A N 1
ATOM 1029 C CA . ARG A 1 134 ? 19.742 -4.722 2.379 1.00 52.44 134 ARG A CA 1
ATOM 1030 C C . ARG A 1 134 ? 18.935 -3.555 1.837 1.00 52.44 134 ARG A C 1
ATOM 1032 O O . ARG A 1 134 ? 18.071 -3.026 2.537 1.00 52.44 134 ARG A O 1
ATOM 1039 N N . THR A 1 135 ? 19.174 -3.180 0.579 1.00 50.53 135 THR A N 1
ATOM 1040 C CA . THR A 1 135 ? 18.424 -2.104 -0.079 1.00 50.53 135 THR A CA 1
ATOM 1041 C C . THR A 1 135 ? 16.920 -2.384 0.028 1.00 50.53 135 THR A C 1
ATOM 1043 O O . THR A 1 135 ? 16.460 -3.425 -0.455 1.00 50.53 135 THR A O 1
ATOM 1046 N N . PRO A 1 136 ? 16.137 -1.508 0.675 1.00 58.97 136 PRO A N 1
ATOM 1047 C CA . PRO A 1 136 ? 14.729 -1.768 0.922 1.00 58.97 136 PRO A CA 1
ATOM 1048 C C . PRO A 1 136 ? 13.956 -1.830 -0.398 1.00 58.97 136 PRO A C 1
ATOM 1050 O O . PRO A 1 136 ? 13.874 -0.854 -1.138 1.00 58.97 136 PRO A O 1
ATOM 1053 N N . SER A 1 137 ? 13.366 -2.989 -0.695 1.00 78.88 137 SER A N 1
ATOM 1054 C CA . SER A 1 137 ? 12.569 -3.171 -1.908 1.00 78.88 137 SER A CA 1
ATOM 1055 C C . SER A 1 137 ? 11.223 -2.458 -1.793 1.00 78.88 137 SER A C 1
ATOM 1057 O O . SER A 1 137 ? 10.397 -2.802 -0.943 1.00 78.88 137 SER A O 1
ATOM 1059 N N . HIS A 1 138 ? 10.949 -1.511 -2.692 1.00 89.69 138 HIS A N 1
ATOM 1060 C CA . HIS A 1 138 ? 9.646 -0.845 -2.755 1.00 89.69 138 HIS A CA 1
ATOM 1061 C C . HIS A 1 138 ? 8.510 -1.809 -3.126 1.00 89.69 138 HIS A C 1
ATOM 1063 O O . HIS A 1 138 ? 7.370 -1.611 -2.698 1.00 89.69 138 HIS A O 1
ATOM 1069 N N . ALA A 1 139 ? 8.825 -2.895 -3.842 1.00 90.69 139 ALA A N 1
ATOM 1070 C CA 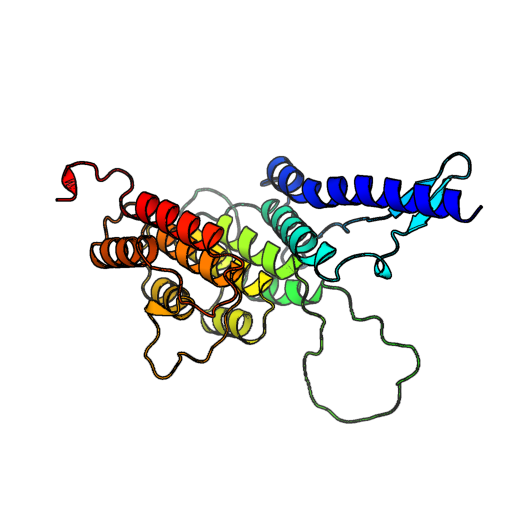. ALA 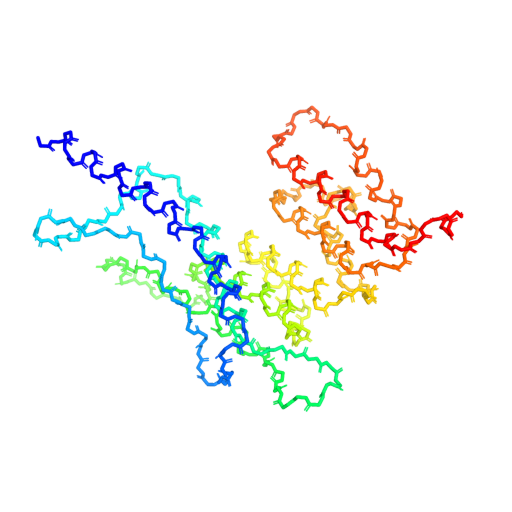A 1 139 ? 7.875 -3.958 -4.155 1.00 90.69 139 ALA A CA 1
ATOM 1071 C C . ALA A 1 139 ? 7.367 -4.678 -2.896 1.00 90.69 139 ALA A C 1
ATOM 1073 O O . ALA A 1 139 ? 6.196 -5.052 -2.841 1.00 90.69 139 ALA A O 1
ATOM 1074 N N . HIS A 1 140 ? 8.194 -4.807 -1.850 1.00 91.06 140 HIS A N 1
ATOM 1075 C CA . HIS A 1 140 ? 7.753 -5.380 -0.573 1.00 91.06 140 HIS A CA 1
ATOM 1076 C C . HIS A 1 140 ? 6.673 -4.522 0.094 1.00 91.06 140 HIS A C 1
ATOM 1078 O O . HIS A 1 140 ? 5.681 -5.052 0.585 1.00 91.06 140 HIS A O 1
ATOM 1084 N N . GLY A 1 141 ? 6.798 -3.190 0.044 1.00 92.31 141 GLY A N 1
ATOM 1085 C CA . GLY A 1 141 ? 5.737 -2.289 0.514 1.00 92.31 141 GLY A CA 1
ATOM 1086 C C . GLY A 1 141 ? 4.410 -2.535 -0.210 1.00 92.31 141 GLY A C 1
ATOM 1087 O O . GLY A 1 141 ? 3.354 -2.600 0.419 1.00 92.31 141 GLY A O 1
ATOM 1088 N N . GLY A 1 142 ? 4.469 -2.761 -1.524 1.00 94.50 142 GLY A N 1
ATOM 1089 C CA . GLY A 1 142 ? 3.291 -3.095 -2.322 1.00 94.50 142 GLY A CA 1
ATOM 1090 C C . GLY A 1 142 ? 2.689 -4.451 -1.961 1.00 94.50 142 GLY A C 1
ATOM 1091 O O . GLY A 1 142 ? 1.470 -4.592 -1.857 1.00 94.50 142 GLY A O 1
ATOM 1092 N N . LEU A 1 143 ? 3.538 -5.447 -1.706 1.00 93.88 143 LEU A N 1
ATOM 1093 C CA . LEU A 1 143 ? 3.104 -6.758 -1.233 1.00 93.88 143 LEU A CA 1
ATOM 1094 C C . LEU A 1 143 ? 2.356 -6.657 0.104 1.00 93.88 143 LEU A C 1
ATOM 1096 O O . LEU A 1 143 ? 1.298 -7.266 0.247 1.00 93.88 143 LEU A O 1
ATOM 1100 N N . LEU A 1 144 ? 2.855 -5.864 1.059 1.00 94.31 144 LEU A N 1
ATOM 1101 C CA . LEU A 1 144 ? 2.191 -5.654 2.353 1.00 94.31 144 LEU A CA 1
ATOM 1102 C C . LEU A 1 144 ? 0.785 -5.064 2.185 1.00 94.31 144 LEU A C 1
ATOM 1104 O O . LEU A 1 144 ? -0.160 -5.564 2.797 1.00 94.31 144 LEU A O 1
ATOM 1108 N N . LEU A 1 145 ? 0.622 -4.076 1.297 1.00 95.94 145 LEU A N 1
ATOM 1109 C CA . LEU A 1 145 ? -0.696 -3.528 0.967 1.00 95.94 145 LEU A CA 1
ATOM 1110 C C . LEU A 1 145 ? -1.629 -4.605 0.409 1.00 95.94 145 LEU A C 1
ATOM 1112 O O . LEU A 1 145 ? -2.762 -4.750 0.870 1.00 95.94 145 LEU A O 1
ATOM 1116 N N . ALA A 1 146 ? -1.155 -5.380 -0.569 1.00 95.19 146 ALA A N 1
ATOM 1117 C CA . ALA A 1 146 ? -1.950 -6.439 -1.175 1.00 95.19 146 ALA A CA 1
ATOM 1118 C C . ALA A 1 146 ? -2.368 -7.497 -0.145 1.00 95.19 146 ALA A C 1
ATOM 1120 O O . ALA A 1 146 ? -3.536 -7.869 -0.101 1.00 95.19 146 ALA A O 1
ATOM 1121 N N . LEU A 1 147 ? -1.458 -7.934 0.728 1.00 93.44 147 LEU A N 1
ATOM 1122 C CA . LEU A 1 147 ? -1.770 -8.873 1.810 1.00 93.44 147 LEU A CA 1
ATOM 1123 C C . LEU A 1 147 ? -2.814 -8.310 2.781 1.00 93.44 147 LEU A C 1
ATOM 1125 O O . LEU A 1 147 ? -3.671 -9.059 3.247 1.00 93.44 147 LEU A O 1
ATOM 1129 N N . GLY A 1 148 ? -2.773 -7.005 3.055 1.00 93.81 148 GLY A N 1
ATOM 1130 C CA . GLY A 1 148 ? -3.785 -6.307 3.845 1.00 93.81 148 GLY A CA 1
ATOM 1131 C C . GLY A 1 148 ? -5.163 -6.317 3.191 1.00 93.81 148 GLY A C 1
ATOM 1132 O O . GLY A 1 148 ? -6.137 -6.731 3.814 1.00 93.81 148 GLY A O 1
ATOM 1133 N N . ILE A 1 149 ? -5.235 -5.965 1.903 1.00 93.38 149 ILE A N 1
ATOM 1134 C CA . ILE A 1 149 ? -6.474 -6.015 1.106 1.00 93.38 149 ILE A CA 1
ATOM 1135 C C . ILE A 1 149 ? -7.028 -7.444 1.028 1.00 93.38 149 ILE A C 1
ATOM 1137 O O . ILE A 1 149 ? -8.240 -7.641 1.055 1.00 93.38 149 ILE A O 1
ATOM 1141 N N . ARG A 1 150 ? -6.153 -8.453 0.947 1.00 91.44 150 ARG A N 1
ATOM 1142 C CA . ARG A 1 150 ? -6.543 -9.871 0.917 1.00 91.44 150 ARG A CA 1
ATOM 1143 C C . ARG A 1 150 ? -6.841 -10.464 2.301 1.00 91.44 150 ARG A C 1
ATOM 1145 O O . ARG A 1 150 ? -7.193 -11.637 2.357 1.00 91.44 150 ARG A O 1
ATOM 1152 N N . GLY A 1 151 ? -6.715 -9.697 3.387 1.00 89.44 151 GLY A N 1
ATOM 1153 C CA . GLY A 1 151 ? -7.044 -10.135 4.752 1.00 89.44 151 GLY A CA 1
ATOM 1154 C C . GLY A 1 151 ? -5.984 -11.005 5.440 1.00 89.44 151 GLY A C 1
ATOM 1155 O O . GLY A 1 151 ? -6.229 -11.544 6.517 1.00 89.44 151 GLY A O 1
ATOM 1156 N N . HIS A 1 152 ? -4.792 -11.147 4.857 1.00 89.69 152 HIS A N 1
ATOM 1157 C CA . HIS A 1 152 ? -3.704 -11.957 5.426 1.00 89.69 152 HIS A CA 1
ATOM 1158 C C . HIS A 1 152 ? -2.852 -11.199 6.448 1.00 89.69 152 HIS A C 1
ATOM 1160 O O . HIS A 1 152 ? -2.182 -11.820 7.275 1.00 89.69 152 HIS A O 1
ATOM 1166 N N . LEU A 1 153 ? -2.874 -9.864 6.418 1.00 87.75 153 LEU A N 1
ATOM 1167 C CA . LEU A 1 153 ? -1.978 -9.036 7.232 1.00 87.75 153 LEU A CA 1
ATOM 1168 C C . LEU A 1 153 ? -2.319 -9.040 8.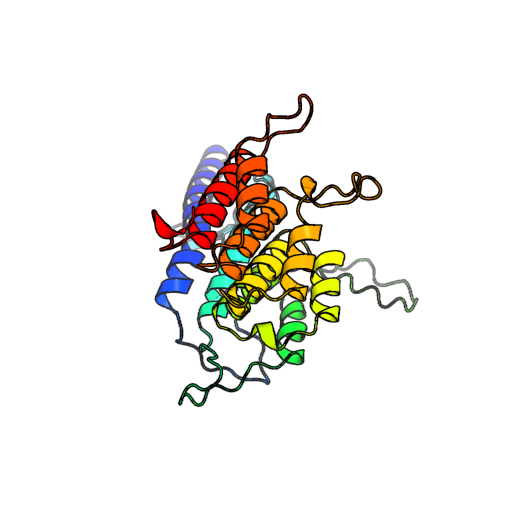735 1.00 87.75 153 LEU A C 1
ATOM 1170 O O . LEU A 1 153 ? -1.452 -8.767 9.555 1.00 87.75 153 LEU A O 1
ATOM 1174 N N . ASP A 1 154 ? -3.521 -9.484 9.117 1.00 83.50 154 ASP A N 1
ATOM 1175 C CA . ASP A 1 154 ? -3.905 -9.766 10.513 1.00 83.50 154 ASP A CA 1
ATOM 1176 C C . ASP A 1 154 ? -3.054 -10.876 11.177 1.00 83.50 154 ASP A C 1
ATOM 1178 O O . ASP A 1 154 ? -3.218 -11.202 12.348 1.00 83.50 154 ASP A O 1
ATOM 1182 N N . GLY A 1 155 ? -2.185 -11.568 10.433 1.00 78.19 155 GLY A N 1
ATOM 1183 C CA . GLY A 1 155 ? -1.200 -12.501 10.998 1.00 78.19 155 GLY A CA 1
ATOM 1184 C C . GLY A 1 155 ? 0.060 -11.835 11.555 1.00 78.19 155 GLY A C 1
ATOM 1185 O O . GLY A 1 155 ? 0.853 -12.508 12.213 1.00 78.19 155 GLY A O 1
ATOM 1186 N N . LEU A 1 156 ? 0.270 -10.549 11.271 1.00 86.31 156 LEU A N 1
ATOM 1187 C CA . LEU A 1 156 ? 1.483 -9.828 11.629 1.00 86.31 156 LEU A CA 1
ATOM 1188 C C . LEU A 1 156 ? 1.370 -9.244 13.044 1.00 86.31 156 LEU A C 1
ATOM 1190 O O . LEU A 1 156 ? 0.364 -8.625 13.391 1.00 86.31 156 LEU A O 1
ATOM 1194 N N . ALA A 1 157 ? 2.400 -9.431 13.872 1.00 87.94 157 ALA A N 1
ATOM 1195 C CA . ALA A 1 157 ? 2.408 -8.856 15.212 1.00 87.94 157 ALA A CA 1
ATOM 1196 C C . ALA A 1 157 ? 2.663 -7.343 15.139 1.00 87.94 157 ALA A C 1
ATOM 1198 O O . ALA A 1 157 ? 3.413 -6.870 14.283 1.00 87.94 157 ALA A O 1
ATOM 1199 N N . MET A 1 158 ? 2.098 -6.575 16.078 1.00 87.06 158 MET A N 1
ATOM 1200 C CA . MET A 1 158 ? 2.320 -5.120 16.134 1.00 87.06 158 MET A CA 1
ATOM 1201 C C . MET A 1 158 ? 3.800 -4.744 16.287 1.00 87.06 158 MET A C 1
ATOM 1203 O O . MET A 1 158 ? 4.220 -3.690 15.823 1.00 87.06 158 MET A O 1
ATOM 1207 N N . THR A 1 159 ? 4.613 -5.621 16.878 1.00 87.94 159 THR A N 1
ATOM 1208 C CA . THR A 1 159 ? 6.068 -5.444 16.968 1.00 87.94 159 THR A CA 1
ATOM 1209 C C . THR A 1 159 ? 6.745 -5.451 15.596 1.00 87.94 159 THR A C 1
ATOM 1211 O O . THR A 1 159 ? 7.653 -4.659 15.357 1.00 87.94 159 THR A O 1
ATOM 1214 N N . ASP A 1 160 ? 6.289 -6.286 14.659 1.00 89.56 160 ASP A N 1
ATOM 1215 C CA . ASP A 1 160 ? 6.813 -6.285 13.289 1.00 89.56 160 ASP A CA 1
ATOM 1216 C C . ASP A 1 160 ? 6.319 -5.086 12.502 1.00 89.56 160 ASP A C 1
ATOM 1218 O O . ASP A 1 160 ? 7.080 -4.496 11.742 1.00 89.56 160 ASP A O 1
ATOM 1222 N N . VAL A 1 161 ? 5.050 -4.719 12.692 1.00 89.56 161 VAL A N 1
ATOM 1223 C CA . VAL A 1 161 ? 4.459 -3.515 12.102 1.00 89.56 161 VAL A CA 1
ATOM 1224 C C . VAL A 1 161 ? 5.281 -2.290 12.500 1.00 89.56 161 VAL A C 1
ATOM 1226 O O . VAL A 1 161 ? 5.683 -1.520 11.633 1.00 89.56 161 VAL A O 1
ATOM 1229 N N . PHE A 1 162 ? 5.621 -2.159 13.784 1.00 87.75 162 PHE A N 1
ATOM 1230 C CA . PHE A 1 162 ? 6.510 -1.108 14.271 1.00 87.75 162 PHE A CA 1
ATOM 1231 C C . PHE A 1 162 ? 7.888 -1.164 13.597 1.00 87.75 162 PHE A C 1
ATOM 1233 O O . PHE A 1 162 ? 8.350 -0.156 13.071 1.00 87.75 162 PHE A O 1
ATOM 1240 N N . ASN A 1 163 ? 8.510 -2.345 13.510 1.00 88.19 163 ASN A N 1
ATOM 1241 C CA . ASN A 1 163 ? 9.792 -2.502 12.814 1.00 88.19 163 ASN A CA 1
ATOM 1242 C C . ASN A 1 163 ? 9.722 -2.072 11.338 1.00 88.19 163 ASN A C 1
ATOM 1244 O O . ASN A 1 163 ? 10.654 -1.432 10.849 1.00 88.19 163 ASN A O 1
ATOM 1248 N N . TYR A 1 164 ? 8.630 -2.388 10.634 1.00 88.69 164 TYR A N 1
ATOM 1249 C CA . TYR A 1 164 ? 8.410 -1.944 9.256 1.00 88.69 164 TYR A CA 1
ATOM 1250 C C . TYR A 1 164 ? 8.223 -0.430 9.144 1.00 88.69 164 TYR A C 1
ATOM 1252 O O . TYR A 1 164 ? 8.678 0.145 8.163 1.00 88.69 164 TYR A O 1
ATOM 1260 N N . LEU A 1 165 ? 7.581 0.213 10.119 1.00 87.44 165 LEU A N 1
ATOM 1261 C CA . LEU A 1 165 ? 7.352 1.660 10.113 1.00 87.44 165 LEU A CA 1
ATOM 1262 C C . LEU A 1 165 ? 8.611 2.453 10.488 1.00 87.44 165 LEU A C 1
ATOM 1264 O O . LEU A 1 165 ? 8.850 3.508 9.913 1.00 87.44 165 LEU A O 1
ATOM 1268 N N . THR A 1 166 ? 9.438 1.940 11.404 1.00 84.81 166 THR A N 1
ATOM 1269 C CA . THR A 1 166 ? 10.671 2.615 11.847 1.00 84.81 166 THR A CA 1
ATOM 1270 C C . THR A 1 166 ? 11.842 2.407 10.889 1.00 84.81 166 THR A C 1
ATOM 1272 O O . THR A 1 166 ? 12.623 3.327 10.676 1.00 84.81 166 THR A O 1
ATOM 1275 N N . LYS A 1 167 ? 11.999 1.202 10.321 1.00 81.38 167 LYS A N 1
ATOM 1276 C CA . LYS A 1 167 ? 13.140 0.852 9.447 1.00 81.38 167 LYS A CA 1
ATOM 1277 C C . LYS A 1 167 ? 12.791 0.852 7.955 1.00 81.38 167 LYS A C 1
ATOM 1279 O O . LYS A 1 167 ? 13.658 0.597 7.122 1.00 81.38 167 LYS A O 1
ATOM 1284 N N . GLY A 1 168 ? 11.516 1.022 7.613 1.00 79.88 168 GLY A N 1
ATOM 1285 C CA . GLY A 1 168 ? 11.028 0.922 6.242 1.00 79.88 168 GLY A CA 1
ATOM 1286 C C . GLY A 1 168 ? 11.216 2.194 5.427 1.00 79.88 168 GLY A C 1
ATOM 1287 O O . GLY A 1 168 ? 11.523 3.267 5.935 1.00 79.88 168 GLY A O 1
ATOM 1288 N N . THR A 1 169 ? 10.985 2.063 4.123 1.00 88.94 169 THR A N 1
ATOM 1289 C CA . THR A 1 169 ? 10.865 3.223 3.229 1.00 88.94 169 THR A CA 1
ATOM 1290 C C . THR A 1 169 ? 9.452 3.785 3.280 1.00 88.94 169 THR A C 1
ATOM 1292 O O . THR A 1 169 ? 8.521 3.107 3.715 1.00 88.94 169 THR A O 1
ATOM 1295 N N . VAL A 1 170 ? 9.255 4.984 2.724 1.00 90.50 170 VAL A N 1
ATOM 1296 C CA . VAL A 1 170 ? 7.926 5.603 2.589 1.00 90.50 170 VAL A CA 1
ATOM 1297 C C . VAL A 1 170 ? 6.907 4.648 1.954 1.00 90.50 170 VAL A C 1
ATOM 1299 O O . VAL A 1 170 ? 5.772 4.576 2.416 1.00 90.50 170 VAL A O 1
ATOM 1302 N N . THR A 1 171 ? 7.295 3.857 0.946 1.00 92.25 171 THR A N 1
ATOM 1303 C CA . THR A 1 171 ? 6.382 2.892 0.308 1.00 92.25 171 THR A CA 1
ATOM 1304 C C . THR A 1 171 ? 6.031 1.716 1.218 1.00 92.25 171 THR A C 1
ATOM 1306 O O . THR A 1 171 ? 4.912 1.210 1.167 1.00 92.25 171 THR A O 1
ATOM 1309 N N . THR A 1 172 ? 6.954 1.293 2.084 1.00 92.62 172 THR A N 1
ATOM 1310 C CA . THR A 1 172 ? 6.678 0.302 3.129 1.00 92.62 172 THR A CA 1
ATOM 1311 C C . THR A 1 172 ? 5.671 0.851 4.133 1.00 92.62 172 THR A C 1
ATOM 1313 O O . THR A 1 172 ? 4.683 0.174 4.408 1.00 92.62 172 THR A O 1
ATOM 1316 N N . SER A 1 173 ? 5.857 2.085 4.609 1.00 92.56 173 SER A N 1
ATOM 1317 C CA . SER A 1 173 ? 4.922 2.723 5.542 1.00 92.56 173 SER A CA 1
ATOM 1318 C C . SER A 1 173 ? 3.535 2.883 4.926 1.00 92.56 173 SER A C 1
ATOM 1320 O O . SER A 1 173 ? 2.553 2.459 5.523 1.00 92.56 173 SER A O 1
ATOM 1322 N N . VAL A 1 174 ? 3.444 3.386 3.692 1.00 94.81 174 VAL A N 1
ATOM 1323 C CA . VAL A 1 174 ? 2.182 3.474 2.932 1.00 94.81 174 VAL A CA 1
ATOM 1324 C C . VAL A 1 174 ? 1.494 2.111 2.843 1.00 94.81 174 VAL A C 1
ATOM 1326 O O . VAL A 1 174 ? 0.304 1.994 3.139 1.00 94.81 174 VAL A O 1
ATOM 1329 N N . GLY A 1 175 ? 2.245 1.068 2.479 1.00 94.94 175 GLY A N 1
ATOM 1330 C CA . GLY A 1 175 ? 1.698 -0.273 2.328 1.00 94.94 175 GLY A CA 1
ATOM 1331 C C . GLY A 1 175 ? 1.207 -0.891 3.636 1.00 94.94 175 GLY A C 1
ATOM 1332 O O . GLY A 1 175 ? 0.150 -1.518 3.655 1.00 94.94 175 GLY A O 1
ATOM 1333 N N . VAL A 1 176 ? 1.928 -0.673 4.737 1.00 94.25 176 VAL A N 1
ATOM 1334 C CA . VAL A 1 176 ? 1.543 -1.143 6.075 1.00 94.25 176 VAL A CA 1
ATOM 1335 C C . VAL A 1 176 ? 0.333 -0.383 6.606 1.00 94.25 176 VAL A C 1
ATOM 1337 O O . VAL A 1 176 ? -0.624 -1.021 7.034 1.00 94.25 176 VAL A O 1
ATOM 1340 N N . LEU A 1 177 ? 0.339 0.952 6.557 1.00 95.00 177 LEU A N 1
ATOM 1341 C CA . LEU A 1 177 ? -0.748 1.781 7.091 1.00 95.00 177 LEU A CA 1
ATOM 1342 C C . LEU A 1 177 ? -2.077 1.453 6.397 1.00 95.00 177 LEU A C 1
ATOM 1344 O O . LEU A 1 177 ? -3.059 1.123 7.064 1.00 95.00 177 LEU A O 1
ATOM 1348 N N . LEU A 1 178 ? -2.092 1.457 5.059 1.00 96.12 178 LEU A N 1
ATOM 1349 C CA . LEU A 1 178 ? -3.285 1.111 4.282 1.00 96.12 178 LEU A CA 1
ATOM 1350 C C . LEU A 1 178 ? -3.631 -0.377 4.381 1.00 96.12 178 LEU A C 1
ATOM 1352 O O . LEU A 1 178 ? -4.806 -0.719 4.492 1.00 96.12 178 LEU A O 1
ATOM 1356 N N . GLY A 1 179 ? -2.637 -1.267 4.356 1.00 95.06 179 GLY A N 1
ATOM 1357 C CA . GLY A 1 179 ? -2.856 -2.710 4.425 1.00 95.06 179 GLY A CA 1
ATOM 1358 C C . GLY A 1 179 ? -3.478 -3.144 5.754 1.00 95.06 179 GLY A C 1
ATOM 1359 O O . GLY A 1 179 ? -4.444 -3.909 5.765 1.00 95.06 179 GLY A O 1
ATOM 1360 N N . MET A 1 180 ? -2.974 -2.623 6.875 1.00 94.19 180 MET A N 1
ATOM 1361 C CA . MET A 1 180 ? -3.511 -2.910 8.207 1.00 94.19 180 MET A CA 1
ATOM 1362 C C . MET A 1 180 ? -4.928 -2.359 8.363 1.00 94.19 180 MET A C 1
ATOM 1364 O O . MET A 1 180 ? -5.813 -3.079 8.826 1.00 94.19 180 MET A O 1
ATOM 1368 N N . ALA A 1 181 ? -5.161 -1.119 7.921 1.00 95.31 181 ALA A N 1
ATOM 1369 C CA . ALA A 1 181 ? -6.486 -0.510 7.937 1.00 95.31 181 ALA A CA 1
ATOM 1370 C C . ALA A 1 181 ? -7.491 -1.279 7.064 1.00 95.31 181 ALA A C 1
ATOM 1372 O O . ALA A 1 181 ? -8.613 -1.534 7.491 1.00 95.31 181 ALA A O 1
ATOM 1373 N N . ALA A 1 182 ? -7.085 -1.714 5.866 1.00 94.56 182 ALA A N 1
ATOM 1374 C CA . ALA A 1 182 ? -7.924 -2.512 4.976 1.00 94.56 182 ALA A CA 1
ATOM 1375 C C . ALA A 1 182 ? -8.277 -3.881 5.579 1.00 94.56 182 ALA A C 1
ATOM 1377 O O . ALA A 1 182 ? -9.428 -4.304 5.485 1.00 94.56 182 ALA A O 1
ATOM 1378 N N . SER A 1 183 ? -7.325 -4.543 6.245 1.00 92.56 183 SER A N 1
ATOM 1379 C CA . SER A 1 183 ? -7.558 -5.833 6.909 1.00 92.56 183 SER A CA 1
ATOM 1380 C C . SER A 1 183 ? -8.490 -5.730 8.124 1.00 92.56 183 SER A C 1
ATOM 1382 O O . SER A 1 183 ? -9.059 -6.740 8.539 1.00 92.56 183 SER A O 1
ATOM 1384 N N . LYS A 1 184 ? -8.621 -4.537 8.711 1.00 92.19 184 LYS A N 1
ATOM 1385 C CA . LYS A 1 184 ? -9.454 -4.226 9.885 1.00 92.19 184 LYS A CA 1
ATOM 1386 C C . LYS A 1 184 ? -10.585 -3.252 9.539 1.00 92.19 184 LYS A C 1
ATOM 1388 O O . LYS A 1 184 ? -11.048 -2.491 10.383 1.00 92.19 184 LYS A O 1
ATOM 1393 N N . ARG A 1 185 ? -11.027 -3.259 8.280 1.00 93.44 185 ARG A N 1
ATOM 1394 C CA . ARG A 1 185 ? -12.072 -2.356 7.794 1.00 93.44 185 ARG A CA 1
ATOM 1395 C C . ARG A 1 185 ? -13.330 -2.459 8.661 1.00 93.44 185 ARG A C 1
ATOM 1397 O O . ARG A 1 185 ? -13.790 -3.564 8.938 1.00 93.44 185 ARG A O 1
ATOM 1404 N N . SER A 1 186 ? -13.886 -1.309 9.045 1.00 93.31 186 SER A N 1
ATOM 1405 C CA . SER A 1 186 ? -15.096 -1.185 9.877 1.00 93.31 186 SER A CA 1
ATOM 1406 C C . SER A 1 186 ? -15.000 -1.832 11.275 1.00 93.31 186 SER A C 1
ATOM 1408 O O . SER A 1 186 ? -16.006 -1.995 11.958 1.00 93.31 186 SER A O 1
ATOM 1410 N N . SER A 1 187 ? -13.804 -2.212 11.745 1.00 92.44 187 SER A N 1
ATOM 1411 C CA . SER A 1 187 ? -13.657 -2.845 13.063 1.00 92.44 187 SER A CA 1
ATOM 1412 C C . SER A 1 187 ? -13.404 -1.858 14.203 1.00 92.44 187 SER A C 1
ATOM 1414 O O . SER A 1 187 ? -13.407 -2.280 15.357 1.00 92.44 187 SER A O 1
ATOM 1416 N N . CYS A 1 188 ? -13.106 -0.587 13.900 1.00 93.25 188 CYS A N 1
ATOM 1417 C CA . CYS A 1 188 ? -12.733 0.435 14.886 1.00 93.25 188 CYS A CA 1
ATOM 1418 C C . CYS A 1 188 ? -11.613 -0.019 15.850 1.00 93.25 188 CYS A C 1
ATOM 1420 O O . CYS A 1 188 ? -11.636 0.303 17.037 1.00 93.25 188 CYS A O 1
ATOM 1422 N N . ASP A 1 189 ? -10.640 -0.799 15.356 1.00 94.44 189 ASP A N 1
ATOM 1423 C CA . ASP A 1 189 ? -9.580 -1.373 16.193 1.00 94.44 189 ASP A CA 1
ATOM 1424 C C . ASP A 1 189 ? -8.693 -0.268 16.813 1.00 94.44 189 ASP A C 1
ATOM 1426 O O . ASP A 1 189 ? -8.057 0.500 16.082 1.00 94.44 189 ASP A O 1
ATOM 1430 N N . PRO A 1 190 ? -8.601 -0.177 18.153 1.00 92.06 190 PRO A N 1
ATOM 1431 C CA . PRO A 1 190 ? -7.893 0.916 18.809 1.00 92.06 190 PRO A CA 1
ATOM 1432 C C . PRO A 1 190 ? -6.366 0.848 18.661 1.00 92.06 190 PRO A C 1
ATOM 1434 O O . PRO A 1 190 ? -5.710 1.880 18.798 1.00 92.06 190 PRO A O 1
ATOM 1437 N N . GLN A 1 191 ? -5.772 -0.320 18.386 1.00 92.06 191 GLN A N 1
ATOM 1438 C CA . GLN A 1 191 ? -4.325 -0.435 18.154 1.00 92.06 191 GLN A CA 1
ATOM 1439 C C . GLN A 1 191 ? -3.962 0.109 16.771 1.00 92.06 191 GLN A C 1
ATOM 1441 O O . GLN A 1 191 ? -3.049 0.928 16.649 1.00 92.06 191 GLN A O 1
ATOM 1446 N N . VAL A 1 192 ? -4.724 -0.278 15.743 1.00 92.94 192 VAL A N 1
ATOM 1447 C CA . VAL A 1 192 ? -4.549 0.240 14.377 1.00 92.94 192 VAL A CA 1
ATOM 1448 C C . VAL A 1 192 ? -4.871 1.734 14.322 1.00 92.94 192 VAL A C 1
ATOM 1450 O O . VAL A 1 192 ? -4.128 2.486 13.699 1.00 92.94 192 VAL A O 1
ATOM 1453 N N . SER A 1 193 ? -5.907 2.185 15.034 1.00 93.19 193 SER A N 1
ATOM 1454 C CA . SER A 1 193 ? -6.247 3.609 15.148 1.00 93.19 193 SER A CA 1
ATOM 1455 C C . SER A 1 193 ? -5.082 4.429 15.713 1.00 93.19 193 SER A C 1
ATOM 1457 O O . SER A 1 193 ? -4.624 5.372 15.071 1.00 93.19 193 SER A O 1
ATOM 1459 N N . LYS A 1 194 ? -4.502 4.015 16.851 1.00 91.12 194 LYS A N 1
ATOM 1460 C CA . LYS A 1 194 ? -3.325 4.683 17.439 1.00 91.12 194 LYS A CA 1
ATOM 1461 C C . LYS A 1 194 ? -2.141 4.728 16.477 1.00 91.12 194 LYS A C 1
ATOM 1463 O O . LYS A 1 194 ? -1.509 5.771 16.346 1.00 91.12 194 LYS A O 1
ATOM 1468 N N . MET A 1 195 ? -1.856 3.618 15.796 1.00 91.00 195 MET A N 1
ATOM 1469 C CA . MET A 1 195 ? -0.792 3.555 14.792 1.00 91.00 195 MET A CA 1
ATOM 1470 C C . MET A 1 195 ? -1.008 4.587 13.675 1.00 91.00 195 MET A C 1
ATOM 1472 O O . MET A 1 195 ? -0.063 5.281 13.308 1.00 91.00 195 MET A O 1
ATOM 1476 N N . LEU A 1 196 ? -2.230 4.715 13.149 1.00 91.88 196 LEU A N 1
ATOM 1477 C CA . LEU A 1 196 ? -2.560 5.686 12.100 1.00 91.88 196 LEU A CA 1
ATOM 1478 C C . LEU A 1 196 ? -2.448 7.130 12.612 1.00 91.88 196 LEU A C 1
ATOM 1480 O O . LEU A 1 196 ? -1.828 7.959 11.953 1.00 91.88 196 LEU A O 1
ATOM 1484 N N . CYS A 1 197 ? -2.971 7.421 13.805 1.00 89.38 197 CYS A N 1
ATOM 1485 C CA . CYS A 1 197 ? -2.942 8.762 14.397 1.00 89.38 197 CYS A CA 1
ATOM 1486 C C . CYS A 1 197 ? -1.520 9.272 14.675 1.00 89.38 197 CYS A C 1
ATOM 1488 O O . CYS A 1 197 ? -1.269 10.464 14.534 1.00 89.38 197 CYS A O 1
ATOM 1490 N N . LEU A 1 198 ? -0.569 8.387 15.005 1.00 88.12 198 LEU A N 1
ATOM 1491 C CA . LEU A 1 198 ? 0.848 8.757 15.155 1.00 88.12 198 LEU A CA 1
ATOM 1492 C C . LEU A 1 198 ? 1.477 9.281 13.855 1.00 88.12 198 LEU A C 1
ATOM 1494 O O . LEU A 1 198 ? 2.513 9.936 13.900 1.00 88.12 198 LEU A O 1
ATOM 1498 N N . HIS A 1 199 ? 0.860 9.003 12.706 1.00 87.44 199 HIS A N 1
ATOM 1499 C CA . HIS A 1 199 ? 1.300 9.490 11.403 1.00 87.44 199 HIS A CA 1
ATOM 1500 C C . HIS A 1 199 ? 0.527 10.735 10.956 1.00 87.44 199 HIS A C 1
ATOM 1502 O O . HIS A 1 199 ? 0.555 11.075 9.779 1.00 87.44 199 HIS A O 1
ATOM 1508 N N . ILE A 1 200 ? -0.195 11.405 11.857 1.00 86.50 200 ILE A N 1
ATOM 1509 C CA . ILE A 1 200 ? -0.922 12.639 11.559 1.00 86.50 200 ILE A CA 1
ATOM 1510 C C . ILE A 1 200 ? -0.416 13.734 12.505 1.00 86.50 200 ILE A C 1
ATOM 1512 O O . ILE A 1 200 ? -0.668 13.665 13.709 1.00 86.50 200 ILE A O 1
ATOM 1516 N N . PRO A 1 201 ? 0.259 14.777 11.986 1.00 76.06 201 PRO A N 1
ATOM 1517 C CA . PRO A 1 201 ? 0.896 15.798 12.815 1.00 76.06 201 PRO A CA 1
ATOM 1518 C C . PRO A 1 201 ? -0.041 16.520 13.788 1.00 76.06 201 PRO A C 1
ATOM 1520 O O . PRO A 1 201 ? 0.391 16.920 14.862 1.00 76.06 201 PRO A O 1
ATOM 1523 N N . SER A 1 202 ? -1.319 16.692 13.444 1.00 76.19 202 SER A N 1
ATOM 1524 C CA . SER A 1 202 ? -2.295 17.377 14.304 1.00 76.19 202 SER A CA 1
ATOM 1525 C C . SER A 1 202 ? -2.774 16.556 15.497 1.00 76.19 202 SER A C 1
ATOM 1527 O O . SER A 1 202 ? -3.345 17.120 16.427 1.00 76.19 202 SER A O 1
ATOM 1529 N N . LEU A 1 203 ? -2.529 15.244 15.494 1.00 78.25 203 LEU A N 1
ATOM 1530 C CA . LEU A 1 203 ? -2.850 14.348 16.606 1.00 78.25 203 LEU A CA 1
ATOM 1531 C C . LEU A 1 203 ? -1.633 14.046 17.487 1.00 78.25 203 LEU A C 1
ATOM 1533 O O . LEU A 1 203 ? -1.773 13.400 18.528 1.00 78.25 203 LEU A O 1
ATOM 1537 N N . LEU A 1 204 ? -0.443 14.506 17.092 1.00 75.44 204 LEU A N 1
ATOM 1538 C CA . LEU A 1 204 ? 0.776 14.320 17.865 1.00 75.44 204 LEU A CA 1
ATOM 1539 C C . LEU A 1 204 ? 0.870 15.355 19.000 1.00 75.44 204 LEU A C 1
ATOM 1541 O O . LEU A 1 204 ? 0.628 16.544 18.782 1.00 75.44 204 LEU A O 1
ATOM 1545 N N . PRO A 1 205 ? 1.278 14.941 20.215 1.00 74.06 205 PRO A N 1
ATOM 1546 C CA . PRO A 1 205 ? 1.643 15.881 21.267 1.00 74.06 205 PRO A CA 1
ATOM 1547 C C . PRO A 1 205 ? 2.759 16.824 20.798 1.00 74.06 205 PRO A C 1
ATOM 1549 O O . PRO A 1 205 ? 3.656 16.405 20.065 1.00 74.06 205 PRO A O 1
ATOM 1552 N N . ALA A 1 206 ? 2.762 18.070 21.287 1.00 63.09 206 ALA A N 1
ATOM 1553 C CA . ALA A 1 206 ? 3.732 19.104 20.895 1.00 63.09 206 ALA A CA 1
ATOM 1554 C C . ALA A 1 206 ? 5.210 18.662 21.017 1.00 63.09 206 ALA A C 1
ATOM 1556 O O . ALA A 1 206 ? 6.060 19.128 20.261 1.00 63.09 206 ALA A O 1
ATOM 1557 N N . SER A 1 207 ? 5.502 17.711 21.912 1.00 63.72 207 SER A N 1
ATOM 1558 C CA . SER A 1 207 ? 6.821 17.099 22.116 1.00 63.72 207 SER A CA 1
ATOM 1559 C C . SER A 1 207 ? 7.357 16.290 20.921 1.00 63.72 207 SER A C 1
ATOM 1561 O O . SER A 1 207 ? 8.559 16.066 20.856 1.00 63.72 207 SER A O 1
ATOM 1563 N N . PHE A 1 208 ? 6.500 15.856 19.988 1.00 61.12 208 PHE A N 1
ATOM 1564 C CA . PHE A 1 208 ? 6.860 15.031 18.820 1.00 61.12 208 PHE A CA 1
ATOM 1565 C C . PHE A 1 208 ? 6.743 15.781 17.480 1.00 61.12 208 PHE A C 1
ATOM 1567 O O . PHE A 1 208 ? 6.809 15.172 16.415 1.00 61.12 208 PHE A O 1
ATOM 1574 N N . SER A 1 209 ? 6.586 17.107 17.518 1.00 55.88 209 SER A N 1
ATOM 1575 C CA . SER A 1 209 ? 6.348 17.959 16.341 1.00 55.88 209 SER A CA 1
ATOM 1576 C C . SER A 1 209 ? 7.516 18.047 15.343 1.00 55.88 209 SER A C 1
ATOM 1578 O O . SER A 1 209 ? 7.342 18.591 14.257 1.00 55.88 209 SER A O 1
ATOM 1580 N N . THR A 1 210 ? 8.688 17.496 15.673 1.00 52.03 210 THR A N 1
ATOM 1581 C CA . THR A 1 210 ? 9.891 17.505 14.822 1.00 52.03 210 THR A CA 1
ATOM 1582 C C . THR A 1 210 ? 10.021 16.288 13.900 1.00 52.03 210 THR A C 1
ATOM 1584 O O . THR A 1 210 ? 10.975 16.221 13.126 1.00 52.03 210 THR A O 1
ATOM 1587 N N . ILE A 1 211 ? 9.102 15.316 13.962 1.00 64.06 211 ILE A N 1
ATOM 1588 C CA . ILE A 1 211 ? 9.146 14.142 13.080 1.00 64.06 211 ILE A CA 1
ATOM 1589 C C . ILE A 1 211 ? 8.632 14.548 11.694 1.00 64.06 211 ILE A C 1
ATOM 1591 O O . ILE A 1 211 ? 7.430 14.692 11.476 1.00 64.06 211 ILE A O 1
ATOM 1595 N N . GLU A 1 212 ? 9.551 14.721 10.747 1.00 64.50 212 GLU A N 1
ATOM 1596 C CA . GLU A 1 212 ? 9.217 14.964 9.346 1.00 64.50 212 GLU A CA 1
ATOM 1597 C C . GLU A 1 212 ? 8.755 13.655 8.691 1.00 64.50 212 GLU A C 1
ATOM 1599 O O . GLU A 1 212 ? 9.539 12.746 8.412 1.00 64.50 212 GLU A O 1
ATOM 1604 N N . ILE A 1 213 ? 7.449 13.533 8.478 1.00 72.62 213 ILE A N 1
ATOM 1605 C CA . ILE A 1 213 ? 6.835 12.373 7.834 1.00 72.62 213 ILE A CA 1
ATOM 1606 C C . ILE A 1 213 ? 6.505 12.740 6.384 1.00 72.62 213 ILE A C 1
ATOM 1608 O O . ILE A 1 213 ? 5.975 13.810 6.085 1.00 72.62 213 ILE A O 1
ATOM 1612 N N . ALA A 1 214 ? 6.791 11.822 5.461 1.00 82.12 214 ALA A N 1
ATOM 1613 C CA . ALA A 1 214 ? 6.549 12.035 4.039 1.00 82.12 214 ALA A CA 1
ATOM 1614 C C . ALA A 1 214 ? 5.047 12.177 3.710 1.00 82.12 214 ALA A C 1
ATOM 1616 O O . ALA A 1 214 ? 4.224 11.373 4.155 1.00 82.12 214 ALA A O 1
ATOM 1617 N N . GLY A 1 215 ? 4.698 13.123 2.830 1.00 85.44 215 GLY A N 1
ATOM 1618 C CA . GLY A 1 215 ? 3.311 13.410 2.422 1.00 85.44 215 GLY A CA 1
ATOM 1619 C C . GLY A 1 215 ? 2.456 12.188 2.027 1.00 85.44 215 GLY A C 1
ATOM 1620 O O . GLY A 1 215 ? 1.323 12.073 2.500 1.00 85.44 215 GLY A O 1
ATOM 1621 N N . PRO A 1 216 ? 2.964 11.215 1.241 1.00 88.62 216 PRO A N 1
ATOM 1622 C CA . PRO A 1 216 ? 2.208 10.003 0.912 1.00 88.62 216 PRO A CA 1
ATOM 1623 C C . PRO A 1 216 ? 1.832 9.146 2.128 1.00 88.62 216 PRO A C 1
ATOM 1625 O O . PRO A 1 216 ? 0.778 8.507 2.123 1.00 88.62 216 PRO A O 1
ATOM 1628 N N . ALA A 1 217 ? 2.659 9.130 3.178 1.00 89.38 217 ALA A N 1
ATOM 1629 C CA . ALA A 1 217 ? 2.369 8.393 4.405 1.00 89.38 217 ALA A CA 1
ATOM 1630 C C . ALA A 1 217 ? 1.238 9.061 5.206 1.00 89.38 217 ALA A C 1
ATOM 1632 O O . ALA A 1 217 ? 0.356 8.353 5.687 1.00 89.38 217 ALA A O 1
ATOM 1633 N N . HIS A 1 218 ? 1.187 10.400 5.252 1.00 88.62 218 HIS A N 1
ATOM 1634 C CA . HIS A 1 218 ? 0.068 11.150 5.845 1.00 88.62 218 HIS A CA 1
ATOM 1635 C C . HIS A 1 218 ? -1.260 10.853 5.147 1.00 88.62 218 HIS A C 1
ATOM 1637 O O . HIS A 1 218 ? -2.240 10.479 5.789 1.00 88.62 218 HIS A O 1
ATOM 1643 N N . ALA A 1 219 ? -1.287 10.972 3.816 1.00 91.56 219 ALA A N 1
ATOM 1644 C CA . ALA A 1 219 ? -2.483 10.682 3.028 1.00 91.56 219 ALA A CA 1
ATOM 1645 C C . ALA A 1 219 ? -2.947 9.226 3.227 1.00 91.56 219 ALA A C 1
ATOM 1647 O O . ALA A 1 219 ? -4.140 8.948 3.346 1.00 91.56 219 ALA A O 1
ATOM 1648 N N . SER A 1 220 ? -1.998 8.293 3.327 1.00 93.81 220 SER A N 1
ATOM 1649 C CA . SER A 1 220 ? -2.269 6.878 3.599 1.00 93.81 220 SER A CA 1
ATOM 1650 C C . SER A 1 220 ? -2.837 6.643 4.997 1.00 93.81 220 SER A C 1
ATOM 1652 O O . SER A 1 220 ? -3.775 5.862 5.143 1.00 93.81 220 SER A O 1
ATOM 1654 N N . ALA A 1 221 ? -2.316 7.334 6.014 1.00 94.00 221 ALA A N 1
ATOM 1655 C CA . ALA A 1 221 ? -2.819 7.255 7.381 1.00 94.00 221 ALA A CA 1
ATOM 1656 C C . ALA A 1 221 ? -4.272 7.742 7.473 1.00 94.00 221 ALA A C 1
ATOM 1658 O O . ALA A 1 221 ? -5.122 7.044 8.024 1.00 94.00 221 ALA A O 1
ATOM 1659 N N . VAL A 1 222 ? -4.583 8.887 6.858 1.00 94.44 222 VAL A N 1
ATOM 1660 C CA . VAL A 1 222 ? -5.941 9.455 6.844 1.00 94.44 222 VAL A CA 1
ATOM 1661 C C . VAL A 1 222 ? -6.927 8.556 6.095 1.00 94.44 222 VAL A C 1
ATOM 1663 O O . VAL A 1 222 ? -7.993 8.247 6.626 1.00 94.44 222 VAL A O 1
ATOM 1666 N N . ASN A 1 223 ? -6.570 8.059 4.905 1.00 95.69 223 ASN A N 1
ATOM 1667 C CA . ASN A 1 223 ? -7.400 7.066 4.206 1.00 95.69 223 ASN A CA 1
ATOM 1668 C C . ASN A 1 223 ? -7.584 5.791 5.047 1.00 95.69 223 ASN A C 1
ATOM 1670 O O . ASN A 1 223 ? -8.666 5.206 5.063 1.00 95.69 223 ASN A O 1
ATOM 1674 N N . GLY A 1 224 ? -6.545 5.375 5.777 1.00 96.12 224 GLY A N 1
ATOM 1675 C CA . GLY A 1 224 ? -6.610 4.261 6.715 1.00 96.12 224 GLY A CA 1
ATOM 1676 C C . GLY A 1 224 ? -7.622 4.486 7.842 1.00 96.12 224 GLY A C 1
ATOM 1677 O O . GLY A 1 224 ? -8.380 3.570 8.154 1.00 96.12 224 GLY A O 1
ATOM 1678 N N . ILE A 1 225 ? -7.705 5.699 8.403 1.00 95.69 225 ILE A N 1
ATOM 1679 C CA . ILE A 1 225 ? -8.740 6.059 9.390 1.00 95.69 225 ILE A CA 1
ATOM 1680 C C . ILE A 1 225 ? -10.129 5.902 8.767 1.00 95.69 225 ILE A C 1
ATOM 1682 O O . ILE A 1 225 ? -10.995 5.269 9.369 1.00 95.69 225 ILE A O 1
ATOM 1686 N N . GLY A 1 226 ? -10.318 6.394 7.539 1.00 96.25 226 GLY A N 1
ATOM 1687 C CA . GLY A 1 226 ? -11.566 6.231 6.790 1.00 96.25 226 GLY A CA 1
ATOM 1688 C C . GLY A 1 226 ? -11.992 4.768 6.641 1.00 96.25 226 GLY A C 1
ATOM 1689 O O . GLY A 1 226 ? -13.139 4.430 6.917 1.00 96.25 226 GLY A O 1
ATOM 1690 N N . LEU A 1 227 ? -11.061 3.882 6.270 1.00 96.38 227 LEU A N 1
ATOM 1691 C CA . LEU A 1 227 ? -11.317 2.441 6.151 1.00 96.38 227 LEU A CA 1
ATOM 1692 C C . LEU A 1 227 ? -11.622 1.782 7.505 1.00 96.38 227 LEU A C 1
ATOM 1694 O O . LEU A 1 227 ? -12.528 0.953 7.607 1.00 96.38 227 LEU A O 1
ATOM 1698 N N . LEU A 1 228 ? -10.867 2.128 8.546 1.00 96.19 228 LEU A N 1
ATOM 1699 C CA . LEU A 1 228 ? -10.992 1.534 9.877 1.00 96.19 228 LEU A CA 1
ATOM 1700 C C . LEU A 1 228 ? -12.334 1.872 10.538 1.00 96.19 228 LEU A C 1
ATOM 1702 O O . LEU A 1 228 ? -12.962 0.998 11.135 1.00 96.19 228 LEU A O 1
ATOM 1706 N N . TYR A 1 229 ? -12.770 3.124 10.397 1.00 95.88 229 TYR A N 1
ATOM 1707 C CA . TYR A 1 229 ? -14.004 3.666 10.969 1.00 95.88 229 TYR A CA 1
ATOM 1708 C C . TYR A 1 229 ? -15.165 3.699 9.965 1.00 95.88 229 TYR A C 1
ATOM 1710 O O . TYR A 1 229 ? -16.171 4.370 10.207 1.00 95.88 229 TYR A O 1
ATOM 1718 N N . GLN A 1 230 ? -15.047 2.986 8.844 1.00 96.25 230 GLN A N 1
ATOM 1719 C CA . GLN A 1 230 ? -16.046 3.001 7.782 1.00 96.25 230 GLN A CA 1
ATOM 1720 C C . GLN A 1 230 ? -17.440 2.623 8.309 1.00 96.25 230 GLN A C 1
ATOM 1722 O O . GLN A 1 230 ? -17.611 1.544 8.883 1.00 96.25 230 GLN A O 1
ATOM 1727 N N . GLY A 1 231 ? -18.425 3.500 8.087 1.00 93.44 231 GLY A N 1
ATOM 1728 C CA . GLY A 1 231 ? -19.825 3.315 8.490 1.00 93.44 231 GLY A CA 1
ATOM 1729 C C . GLY A 1 231 ? -20.081 3.355 10.001 1.00 93.44 231 GLY A C 1
ATOM 1730 O O . GLY A 1 231 ? -21.158 2.966 10.438 1.00 93.44 231 GLY A O 1
ATOM 1731 N N . SER A 1 232 ? -19.107 3.784 10.810 1.00 92.62 232 SER A N 1
ATOM 1732 C CA . SER A 1 232 ? -19.247 3.830 12.274 1.00 92.62 232 SER A CA 1
ATOM 1733 C C . SER A 1 232 ? -19.892 5.113 12.802 1.00 92.62 232 SER A C 1
ATOM 1735 O O . SER A 1 232 ? -20.287 5.140 13.965 1.00 92.62 232 SER A O 1
ATOM 1737 N N . ALA A 1 233 ? -19.939 6.181 11.991 1.00 91.62 233 ALA A N 1
ATOM 1738 C CA . ALA A 1 233 ? -20.354 7.524 12.407 1.00 91.62 233 ALA A CA 1
ATOM 1739 C C . ALA A 1 233 ? -19.652 8.008 13.699 1.00 91.62 233 ALA A C 1
ATOM 1741 O O . ALA A 1 233 ? -20.236 8.678 14.551 1.00 91.62 233 ALA A O 1
ATOM 1742 N N . HIS A 1 234 ? -18.376 7.645 13.879 1.00 92.94 234 HIS A N 1
ATOM 1743 C CA . HIS A 1 234 ? -17.640 7.949 15.103 1.00 92.94 234 HIS A CA 1
ATOM 1744 C C . HIS A 1 234 ? -17.369 9.457 15.243 1.00 92.94 234 HIS A C 1
ATOM 1746 O O . HIS A 1 234 ? -16.415 9.986 14.664 1.00 92.94 234 HIS A O 1
ATOM 1752 N N . ARG A 1 235 ? -18.150 10.131 16.098 1.00 91.56 235 ARG A N 1
ATOM 1753 C CA . ARG A 1 235 ? -18.145 11.593 16.300 1.00 91.56 235 ARG A CA 1
ATOM 1754 C C . ARG A 1 235 ? -16.754 12.235 16.343 1.00 91.56 235 ARG A C 1
ATOM 1756 O O . ARG A 1 235 ? -16.490 13.148 15.570 1.00 91.56 235 ARG A O 1
ATOM 1763 N N . LEU A 1 236 ? -15.847 11.738 17.192 1.00 91.88 236 LEU A N 1
ATOM 1764 C CA . LEU A 1 236 ? -14.508 12.336 17.333 1.00 91.88 236 LEU A CA 1
ATOM 1765 C C . LEU A 1 236 ? -13.681 12.274 16.040 1.00 91.88 236 LEU A C 1
ATOM 1767 O O . LEU A 1 236 ? -12.911 13.188 15.769 1.00 91.88 236 LEU A O 1
ATOM 1771 N N . MET A 1 237 ? -13.826 11.208 15.245 1.00 92.44 237 MET A N 1
ATOM 1772 C CA . MET A 1 237 ? -13.094 11.070 13.981 1.00 92.44 237 MET A CA 1
ATOM 1773 C C . MET A 1 237 ? -13.697 11.986 12.916 1.00 92.44 237 MET A C 1
ATOM 1775 O O . MET A 1 237 ? -12.959 12.587 12.144 1.00 92.44 237 MET A O 1
ATOM 1779 N N . THR A 1 238 ? -15.021 12.148 12.915 1.00 93.25 238 THR A N 1
ATOM 1780 C CA . THR A 1 238 ? -15.731 13.100 12.052 1.00 93.25 238 THR A CA 1
ATOM 1781 C C . THR A 1 238 ? -15.313 14.543 12.338 1.00 93.25 238 THR A C 1
ATOM 1783 O O . THR A 1 238 ? -14.909 15.247 11.416 1.00 93.25 238 THR A O 1
ATOM 1786 N N . GLU A 1 239 ? -15.333 14.974 13.604 1.00 92.81 239 GLU A N 1
ATOM 1787 C CA . GLU A 1 239 ? -14.887 16.318 14.010 1.00 92.81 239 GLU A CA 1
ATOM 1788 C C . GLU A 1 239 ? -13.409 16.550 13.663 1.00 92.81 239 GLU A C 1
ATOM 1790 O O . GLU A 1 239 ? -13.049 17.582 13.096 1.00 92.81 239 GLU A O 1
ATOM 1795 N N . PHE A 1 240 ? -12.552 15.564 13.939 1.00 92.38 240 PHE A N 1
ATOM 1796 C CA . PHE A 1 240 ? -11.139 15.603 13.571 1.00 92.38 240 PHE A CA 1
ATOM 1797 C C . PHE A 1 240 ? -10.933 15.788 12.055 1.00 92.38 240 PHE A C 1
ATOM 1799 O O . PHE A 1 240 ? -10.212 16.694 11.638 1.00 92.38 240 PHE A O 1
ATOM 1806 N N . LEU A 1 241 ? -11.588 14.973 11.223 1.00 93.19 241 LEU A N 1
ATOM 1807 C CA . LEU A 1 241 ? -11.440 15.027 9.765 1.00 93.19 241 LEU A CA 1
ATOM 1808 C C . LEU A 1 241 ? -11.999 16.326 9.169 1.00 93.19 241 LEU A C 1
ATOM 1810 O O . LEU A 1 241 ? -11.418 16.851 8.220 1.00 93.19 241 LEU A O 1
ATOM 1814 N N . LEU A 1 242 ? -13.081 16.871 9.735 1.00 92.81 242 LEU A N 1
ATOM 1815 C CA . LEU A 1 242 ? -13.614 18.186 9.363 1.00 92.81 242 LEU A CA 1
ATOM 1816 C C . LEU A 1 242 ? -12.611 19.308 9.656 1.00 92.81 242 LEU A C 1
ATOM 1818 O O . LEU A 1 242 ? -12.386 20.173 8.807 1.00 92.81 242 LEU A O 1
ATOM 1822 N N . ASN A 1 243 ? -11.970 19.269 10.826 1.00 91.50 243 ASN A N 1
ATOM 1823 C CA . ASN A 1 243 ? -10.949 20.246 11.200 1.00 91.50 243 ASN A CA 1
ATOM 1824 C C . ASN A 1 243 ? -9.723 20.173 10.279 1.00 91.50 243 ASN A C 1
ATOM 1826 O O . ASN A 1 243 ? -9.204 21.210 9.865 1.00 91.50 243 ASN A O 1
ATOM 1830 N N . GLU A 1 244 ? -9.289 18.967 9.905 1.00 88.88 244 GLU A N 1
ATOM 1831 C CA . GLU A 1 244 ? -8.188 18.786 8.951 1.00 88.88 244 GLU A CA 1
ATOM 1832 C C . GLU A 1 244 ? -8.545 19.259 7.538 1.00 88.88 244 GLU A C 1
ATOM 1834 O O . GLU A 1 244 ? -7.713 19.873 6.869 1.00 88.88 244 GLU A O 1
ATOM 1839 N N . LEU A 1 245 ? -9.784 19.041 7.091 1.00 89.38 245 LEU A N 1
ATOM 1840 C CA . LEU A 1 245 ? -10.261 19.515 5.791 1.00 89.38 245 LEU A CA 1
ATOM 1841 C C . LEU A 1 245 ? -10.275 21.052 5.715 1.00 89.38 245 LEU A C 1
ATOM 1843 O O . LEU A 1 245 ? -9.926 21.626 4.684 1.00 89.38 245 LEU A O 1
ATOM 1847 N N . GLY A 1 246 ? -10.645 21.716 6.814 1.00 85.94 246 GLY A N 1
ATOM 1848 C CA . GLY A 1 246 ? -10.680 23.177 6.937 1.00 85.94 246 GLY A CA 1
ATOM 1849 C C . GLY A 1 246 ? -9.329 23.834 7.245 1.00 85.94 246 GLY A C 1
ATOM 1850 O O . GLY A 1 246 ? -9.264 25.057 7.413 1.00 85.94 246 GLY A O 1
ATOM 1851 N N . ARG A 1 247 ? -8.242 23.060 7.347 1.00 82.88 247 ARG A N 1
ATOM 1852 C CA . ARG A 1 247 ? -6.941 23.567 7.787 1.00 82.88 247 ARG A CA 1
ATOM 1853 C C . ARG A 1 247 ? -6.339 24.540 6.767 1.00 82.88 247 ARG A C 1
ATOM 1855 O O . ARG A 1 247 ? -6.166 24.233 5.583 1.00 82.88 247 ARG A O 1
ATOM 1862 N N . LYS A 1 248 ? -5.985 25.736 7.245 1.00 77.19 248 LYS A N 1
ATOM 1863 C CA . LYS A 1 248 ? -5.301 26.758 6.440 1.00 77.19 248 LYS A CA 1
ATOM 1864 C C . LYS A 1 248 ? -3.849 26.343 6.167 1.00 77.19 248 LYS A C 1
ATOM 1866 O O . LYS A 1 248 ? -3.228 25.741 7.046 1.00 77.19 248 LYS A O 1
ATOM 1871 N N . PRO A 1 249 ? -3.301 26.675 4.983 1.00 70.56 249 PRO A N 1
ATOM 1872 C CA . PRO A 1 249 ? -1.902 26.412 4.691 1.00 70.56 249 PRO A CA 1
ATOM 1873 C C . PRO A 1 249 ? -1.037 27.221 5.655 1.00 70.56 249 PRO A C 1
ATOM 1875 O O . PRO A 1 249 ? -1.266 28.416 5.860 1.00 70.56 249 PRO A O 1
ATOM 1878 N N . VAL A 1 250 ? -0.065 26.553 6.269 1.00 68.12 250 VAL A N 1
ATOM 1879 C CA . VAL A 1 250 ? 0.943 27.224 7.086 1.00 68.12 250 VAL A CA 1
ATOM 1880 C C . VAL A 1 250 ? 1.924 27.867 6.110 1.00 68.12 250 VAL A C 1
ATOM 1882 O O . VAL A 1 250 ? 2.526 27.168 5.294 1.00 68.12 250 VAL A O 1
ATOM 1885 N N . GLN A 1 251 ? 2.032 29.198 6.149 1.00 49.38 251 GLN A N 1
ATOM 1886 C CA . GLN A 1 251 ? 3.075 29.927 5.424 1.00 49.38 251 GLN A CA 1
ATOM 1887 C C . GLN A 1 251 ? 4.426 29.313 5.834 1.00 49.38 251 GLN A C 1
ATOM 1889 O O . GLN A 1 251 ? 4.658 29.151 7.025 1.00 49.38 251 GLN A O 1
ATOM 1894 N N . ASP A 1 252 ? 5.240 28.892 4.860 1.00 53.12 252 ASP A N 1
ATOM 1895 C CA . ASP A 1 252 ? 6.586 28.283 4.992 1.00 53.12 252 ASP A CA 1
ATOM 1896 C C . ASP A 1 252 ? 6.699 26.748 4.909 1.00 53.12 252 ASP A C 1
ATOM 1898 O O . ASP A 1 252 ? 7.812 26.225 4.851 1.00 53.12 252 ASP A O 1
ATOM 1902 N N . SER A 1 253 ? 5.600 25.991 4.813 1.00 62.03 253 SER A N 1
ATOM 1903 C CA . SER A 1 253 ? 5.687 24.543 4.540 1.00 62.03 253 SER A CA 1
ATOM 1904 C C . SER A 1 253 ? 5.630 24.270 3.035 1.00 62.03 253 SER A C 1
ATOM 1906 O O . SER A 1 253 ? 4.694 24.704 2.370 1.00 62.03 253 SER A O 1
ATOM 1908 N N . ASN A 1 254 ? 6.611 23.541 2.488 1.00 54.78 254 ASN A N 1
ATOM 1909 C CA . ASN A 1 254 ? 6.564 23.028 1.113 1.00 54.78 254 ASN A CA 1
ATOM 1910 C C . ASN A 1 254 ? 5.264 22.226 0.914 1.00 54.78 254 ASN A C 1
ATOM 1912 O O . ASN A 1 254 ? 5.183 21.067 1.314 1.00 54.78 254 ASN A O 1
ATOM 1916 N N . ASP A 1 255 ? 4.255 22.834 0.284 1.00 60.03 255 ASP A N 1
ATOM 1917 C CA . ASP A 1 255 ? 2.864 22.343 0.204 1.00 60.03 255 ASP A CA 1
ATOM 1918 C C . ASP A 1 255 ? 2.684 21.141 -0.756 1.00 60.03 255 ASP A C 1
ATOM 1920 O O . ASP A 1 255 ? 1.581 20.814 -1.205 1.00 60.03 255 ASP A O 1
ATOM 1924 N N . ASN A 1 256 ? 3.787 20.461 -1.090 1.00 64.56 256 ASN A N 1
ATOM 1925 C CA . ASN A 1 256 ? 3.821 19.301 -1.970 1.00 64.56 256 ASN A CA 1
ATOM 1926 C C . ASN A 1 256 ? 3.041 18.144 -1.332 1.00 64.56 256 ASN A C 1
ATOM 1928 O O . ASN A 1 256 ? 3.549 17.412 -0.484 1.00 64.56 256 ASN A O 1
ATOM 1932 N N . GLY A 1 257 ? 1.798 17.961 -1.779 1.00 71.44 257 GLY A N 1
ATOM 1933 C CA . GLY A 1 257 ? 0.915 16.882 -1.334 1.00 71.44 257 GLY A CA 1
ATOM 1934 C C . GLY A 1 257 ? -0.274 17.323 -0.482 1.00 71.44 257 GLY A C 1
ATOM 1935 O O . GLY A 1 257 ? -1.040 16.455 -0.060 1.00 71.44 257 GLY A O 1
ATOM 1936 N N . ARG A 1 258 ? -0.493 18.629 -0.269 1.00 82.06 258 ARG A N 1
ATOM 1937 C CA . ARG A 1 258 ? -1.686 19.117 0.443 1.00 82.06 258 ARG A CA 1
ATOM 1938 C C . ARG A 1 258 ? -2.981 18.746 -0.256 1.00 82.06 258 ARG A C 1
ATOM 1940 O O . ARG A 1 258 ? -3.888 18.261 0.401 1.00 82.06 258 ARG A O 1
ATOM 1947 N N . GLU A 1 259 ? -3.057 18.903 -1.574 1.00 87.38 259 GLU A N 1
ATOM 1948 C CA . GLU A 1 259 ? -4.249 18.520 -2.343 1.00 87.38 259 GLU A CA 1
ATOM 1949 C C . GLU A 1 259 ? -4.597 17.040 -2.140 1.00 87.38 259 GLU A C 1
ATOM 1951 O O . GLU A 1 259 ? -5.748 16.695 -1.875 1.00 87.38 259 GLU A O 1
ATOM 1956 N N . ALA A 1 260 ? -3.585 16.166 -2.181 1.00 88.81 260 ALA A N 1
ATOM 1957 C CA . ALA A 1 260 ? -3.753 14.738 -1.933 1.00 88.81 260 ALA A CA 1
ATOM 1958 C C . ALA A 1 260 ? -4.197 14.453 -0.489 1.00 88.81 260 ALA A C 1
ATOM 1960 O O . ALA A 1 260 ? -5.047 13.588 -0.265 1.00 88.81 260 ALA A O 1
ATOM 1961 N N . TYR A 1 261 ? -3.658 15.185 0.489 1.00 89.12 261 TYR A N 1
ATOM 1962 C CA . TYR A 1 261 ? -4.056 15.076 1.890 1.00 89.12 261 TYR A CA 1
ATOM 1963 C C . TYR A 1 261 ? -5.502 15.539 2.113 1.00 89.12 261 TYR A C 1
ATOM 1965 O O . TYR A 1 261 ? -6.306 14.775 2.635 1.00 89.12 261 TYR A O 1
ATOM 1973 N N . THR A 1 262 ? -5.873 16.731 1.639 1.00 91.00 262 THR A N 1
ATOM 1974 C CA . THR A 1 262 ? -7.234 17.281 1.733 1.00 91.00 262 THR A CA 1
ATOM 1975 C C . THR A 1 262 ? -8.253 16.376 1.038 1.00 91.00 262 THR A C 1
ATOM 1977 O O . THR A 1 262 ? -9.306 16.091 1.607 1.00 91.00 262 THR A O 1
ATOM 1980 N N . LEU A 1 263 ? -7.929 15.847 -0.148 1.00 93.12 263 LEU A N 1
ATOM 1981 C CA . LEU A 1 263 ? -8.762 14.852 -0.827 1.00 93.12 263 LEU A CA 1
ATOM 1982 C C . LEU A 1 263 ? -8.933 13.587 0.026 1.00 93.12 263 LEU A C 1
ATOM 1984 O O . LEU A 1 263 ? -10.043 13.075 0.157 1.00 93.12 263 LEU A O 1
ATOM 1988 N N . SER A 1 264 ? -7.850 13.109 0.642 1.00 94.44 264 SER A N 1
ATOM 1989 C CA . SER A 1 264 ? -7.879 11.949 1.538 1.00 94.44 264 SER A CA 1
ATOM 1990 C C . SER A 1 264 ? -8.740 12.198 2.779 1.00 94.44 264 SER A C 1
ATOM 1992 O O . SER A 1 264 ? -9.495 11.311 3.165 1.00 94.44 264 SER A O 1
ATOM 1994 N N . CYS A 1 265 ? -8.691 13.397 3.373 1.00 94.06 265 CYS A N 1
ATOM 1995 C CA . CYS A 1 265 ? -9.566 13.792 4.481 1.00 94.06 265 CYS A CA 1
ATOM 1996 C C . CYS A 1 265 ? -11.039 13.764 4.070 1.00 94.06 265 CYS A C 1
ATOM 1998 O O . CYS A 1 265 ? -11.858 13.206 4.796 1.00 94.06 265 CYS A O 1
ATOM 2000 N N . GLY A 1 266 ? -11.374 14.312 2.897 1.00 95.31 266 GLY A N 1
ATOM 2001 C CA . GLY A 1 266 ? -12.744 14.308 2.378 1.00 95.31 266 GLY A CA 1
ATOM 2002 C C . GLY A 1 266 ? -13.267 12.895 2.109 1.00 95.31 266 GLY A C 1
ATOM 2003 O O . GLY A 1 266 ? -14.378 12.555 2.518 1.00 95.31 266 GLY A O 1
ATOM 2004 N N . LEU A 1 267 ? -12.447 12.041 1.487 1.00 96.38 267 LEU A N 1
ATOM 2005 C CA . LEU A 1 267 ? -12.783 10.632 1.266 1.00 96.38 267 LEU A CA 1
ATOM 2006 C C . LEU A 1 267 ? -12.959 9.880 2.588 1.00 96.38 267 LEU A C 1
ATOM 2008 O O . LEU A 1 267 ? -13.956 9.182 2.761 1.00 96.38 267 LEU A O 1
ATOM 2012 N N . ALA A 1 268 ? -12.031 10.046 3.532 1.00 96.31 268 ALA A N 1
ATOM 2013 C CA . ALA A 1 268 ? -12.110 9.411 4.841 1.00 96.31 268 ALA A CA 1
ATOM 2014 C C . ALA A 1 268 ? -13.356 9.861 5.614 1.00 96.31 268 ALA A C 1
ATOM 2016 O O . ALA A 1 268 ? -14.062 9.019 6.158 1.00 96.31 268 ALA A O 1
ATOM 2017 N N . LEU A 1 269 ? -13.680 11.157 5.599 1.00 95.44 269 LEU A N 1
ATOM 2018 C CA . LEU A 1 269 ? -14.879 11.711 6.231 1.00 95.44 269 LEU A CA 1
ATOM 2019 C C . LEU A 1 269 ? -16.157 11.089 5.652 1.00 95.44 269 LEU A C 1
ATOM 2021 O O . LEU A 1 269 ? -17.048 10.688 6.403 1.00 95.44 269 LEU A O 1
ATOM 2025 N N . GLY A 1 270 ? -16.220 10.956 4.324 1.00 95.00 270 GLY A N 1
ATOM 2026 C CA . GLY A 1 270 ? -17.318 10.272 3.641 1.00 95.00 270 GLY A CA 1
ATOM 2027 C C . GLY A 1 270 ? -17.409 8.786 3.998 1.00 95.00 270 GLY A C 1
ATOM 2028 O O . GLY A 1 270 ? -18.508 8.268 4.172 1.00 95.00 270 GLY A O 1
ATOM 2029 N N . MET A 1 271 ? -16.274 8.097 4.161 1.00 95.69 271 MET A N 1
ATOM 2030 C CA . MET A 1 271 ? -16.248 6.694 4.592 1.00 95.69 271 MET A CA 1
ATOM 2031 C C . MET A 1 271 ? -16.722 6.521 6.039 1.00 95.69 271 MET A C 1
ATOM 2033 O O . MET A 1 271 ? -17.485 5.595 6.312 1.00 95.69 271 MET A O 1
ATOM 2037 N N . VAL A 1 272 ? -16.308 7.396 6.963 1.00 96.00 272 VAL A N 1
ATOM 2038 C CA . VAL A 1 272 ? -16.703 7.323 8.383 1.00 96.00 272 VAL A CA 1
ATOM 2039 C C . VAL A 1 272 ? -18.216 7.465 8.545 1.00 96.00 272 VAL A C 1
ATOM 2041 O O . VAL A 1 272 ? -18.826 6.674 9.265 1.00 96.00 272 VAL A O 1
ATOM 2044 N N . ASN A 1 273 ? -18.822 8.416 7.831 1.00 94.31 273 ASN A N 1
ATOM 2045 C CA . ASN A 1 273 ? -20.259 8.711 7.895 1.00 94.31 273 ASN A CA 1
ATOM 2046 C C . ASN A 1 273 ? -21.073 8.004 6.794 1.00 94.31 273 ASN A C 1
ATOM 2048 O O . ASN A 1 273 ? -22.194 8.408 6.476 1.00 94.31 273 ASN A O 1
ATOM 2052 N N . LEU A 1 274 ? -20.507 6.964 6.173 1.00 93.75 274 LEU A N 1
ATOM 2053 C CA . LEU A 1 274 ? -21.121 6.278 5.042 1.00 93.75 274 LEU A CA 1
ATOM 2054 C C . LEU A 1 274 ? -22.487 5.696 5.430 1.00 93.75 274 LEU A C 1
ATOM 2056 O O . LEU A 1 274 ? -22.571 4.834 6.300 1.00 93.75 274 LEU A O 1
ATOM 2060 N N . GLY A 1 275 ? -23.544 6.142 4.748 1.00 86.94 275 GLY A N 1
ATOM 2061 C CA . GLY A 1 275 ? -24.914 5.678 4.988 1.00 86.94 275 GLY A CA 1
ATOM 2062 C C . GLY A 1 275 ? -25.610 6.293 6.210 1.00 86.94 275 GLY A C 1
ATOM 2063 O O . GLY A 1 275 ? -26.703 5.845 6.536 1.00 86.94 275 GLY A O 1
ATOM 2064 N N . GLY A 1 276 ? -25.015 7.301 6.863 1.00 82.06 276 GLY A N 1
ATOM 2065 C CA . GLY A 1 276 ? -25.602 7.973 8.032 1.00 82.06 276 GLY A CA 1
ATOM 2066 C C . GLY A 1 276 ? -26.739 8.953 7.706 1.00 82.06 276 GLY A C 1
ATOM 2067 O O . GLY A 1 276 ? -27.725 9.007 8.436 1.00 82.06 276 GLY A O 1
ATOM 2068 N N . GLY A 1 277 ? -26.640 9.685 6.589 1.00 82.44 277 GLY A N 1
ATOM 2069 C CA . GLY A 1 277 ? -27.663 10.652 6.158 1.00 82.44 277 GLY A CA 1
ATOM 2070 C C . GLY A 1 277 ? -28.070 11.638 7.263 1.00 82.44 277 GLY A C 1
ATOM 2071 O O . GLY A 1 277 ? -27.241 12.047 8.070 1.00 82.44 277 GLY A O 1
ATOM 2072 N N . ASP A 1 278 ? -29.361 11.965 7.335 1.00 79.00 278 ASP A N 1
ATOM 2073 C CA . ASP A 1 278 ? -29.922 12.861 8.364 1.00 79.00 278 ASP A CA 1
ATOM 2074 C C . ASP A 1 278 ? -29.961 12.225 9.768 1.00 79.00 278 ASP A C 1
ATOM 2076 O O . ASP A 1 278 ? -30.316 12.873 10.744 1.00 79.00 278 ASP A O 1
ATOM 2080 N N . SER A 1 279 ? -29.606 10.942 9.902 1.00 72.00 279 SER A N 1
ATOM 2081 C CA . SER A 1 279 ? -29.658 10.219 11.184 1.00 72.00 279 SER A CA 1
ATOM 2082 C C . SER A 1 279 ? -28.427 10.453 12.067 1.00 72.00 279 SER A C 1
ATOM 2084 O O . SER A 1 279 ? -28.337 9.874 13.147 1.00 72.00 279 SER A O 1
ATOM 2086 N N . THR A 1 280 ? -27.457 11.241 11.592 1.00 60.66 280 THR A N 1
ATOM 2087 C CA . THR A 1 280 ? -26.191 11.534 12.288 1.00 60.66 280 THR A CA 1
ATOM 2088 C C . THR A 1 280 ? -26.135 12.912 12.968 1.00 60.66 280 THR A C 1
ATOM 2090 O O . THR A 1 280 ? -25.049 13.315 13.387 1.00 60.66 280 THR A O 1
ATOM 2093 N N . GLU A 1 281 ? -27.268 13.620 13.080 1.00 48.91 281 GLU A N 1
ATOM 2094 C CA . GLU A 1 281 ? -27.434 14.784 13.982 1.00 48.91 281 GLU A CA 1
ATOM 2095 C C . GLU A 1 281 ? -27.479 14.368 15.463 1.00 48.91 281 GLU A C 1
ATOM 2097 O O . GLU A 1 281 ? -26.843 15.073 16.286 1.00 48.91 281 GLU A O 1
#

Radius of gyration: 21.61 Å; chains: 1; bounding box: 69×54×60 Å

InterPro domains:
  IPR011989 Armadillo-like helical [G3DSA:1.25.10.10] (109-281)
  IPR024990 Anaphase-promoting complex subunit 1 [PTHR12827] (1-280)
  IPR060410 APC1, TPR-like domain [PF27562] (1-185)

Sequence (281 aa):
DHDYERLKQEQLAMLCRRAQALPVGRGMFTLNQLKYVPSEPLPIPELNLTGKVPPSNATLYLDRSAHPTTMSVWPEFHNGVAAGLRLPAYQKGGNELCTKINRAWIISNRAVGKPSPVNPGQAGGNNQDESDDRTPSHAHGGLLLALGIRGHLDGLAMTDVFNYLTKGTVTTSVGVLLGMAASKRSSCDPQVSKMLCLHIPSLLPASFSTIEIAGPAHASAVNGIGLLYQGSAHRLMTEFLLNELGRKPVQDSNDNGREAYTLSCGLALGMVNLGGGDSTE

Foldseek 3Di:
DVVVVVVVLVVLVVVLVVLLPVLQVLLVVLAQQDEDDLVDAQDQDDSDSWDQDPDVRDIHHRDCVPDDPCPVLVSLLSSLLSSLRNYAADDDPDPDPDDQHAQVNLVVNQQVQDADPDDPPPPDDDDDDPPVPGDGGLSSLSNLLNCLLSLNNVNHDVVVLVVQCVVHDLSNLLSSLNSVLNNQFQVLDVSSLVVLLVQALVSDDPVPNPDDRDLSNNLSSLLSLLRNLFQVLPPVLLVVLVCLLPDDDDPPDPCVNVVSNNVSSVSSNCRNCPPCPPVSD

Organism: NCBI:txid210454